Protein AF-A0A218Z9M3-F1 (afdb_monomer_lite)

Radius of gyration: 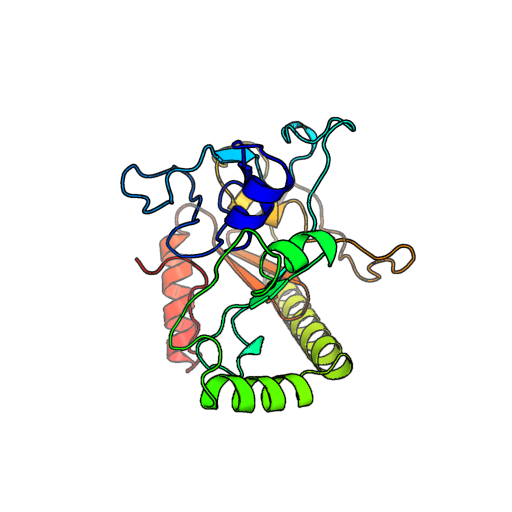21.23 Å; chains: 1; bounding box: 56×44×54 Å

pLDDT: mean 71.23, std 21.22, range [23.17, 97.31]

Organism: NCBI:txid2795749

InterPro domains:
  IPR015421 Pyridoxal phosphate-dependent transferase, major domain [G3DSA:3.40.640.10] (1-53)
  IPR015421 Pyridoxal phosphate-dependent transferase, major domain [G3DSA:3.40.640.10] (70-124)
  IPR015422 Pyridoxal phosphate-dependent transferase, small domain [G3DSA:3.90.1150.10] (125-155)
  IPR015422 Pyridoxal phosphate-dependent transferase, small domain [G3DSA:3.90.1150.10] (176-242)
  IPR015424 Pyridoxal phosphate-dependent transferase [SSF53383] (2-146)

Secondary structure (DSSP, 8-state):
-THHHHHHHH---EEEEETT-BSSTTSB--SSPPTT----S-EEEEE-TT-TTT-TT-STT-----EEEEEGGGGTTSS-EEEEE-HHHHGGG-TTT-S-----TTTT-HHHHHHHHHHHHHS-HHHHHHHHHHHHHHHHHHHHHHHHTT------TTSS-TT-THHHHHHS-------TT---TT---PPPTT---SEEEEEETTEEEEEE-STTHHHHHHHHHHHHHHTT-----SS---

Structure (mmCIF, N/CA/C/O backbone):
data_AF-A0A218Z9M3-F1
#
_entry.id   AF-A0A218Z9M3-F1
#
loop_
_atom_site.group_PDB
_atom_site.id
_atom_site.type_symbol
_atom_site.label_atom_id
_atom_site.label_alt_id
_atom_site.label_comp_id
_atom_site.label_asym_id
_atom_site.label_entity_id
_atom_site.label_seq_id
_atom_site.pdbx_PDB_ins_code
_atom_site.Cartn_x
_atom_site.Cartn_y
_atom_site.Cartn_z
_atom_site.occupancy
_atom_site.B_iso_or_equiv
_atom_site.auth_seq_id
_atom_site.auth_comp_id
_atom_site.auth_asym_id
_atom_site.auth_atom_id
_atom_site.pdbx_PDB_model_num
ATOM 1 N N . MET A 1 1 ? -5.782 3.341 8.736 1.00 82.62 1 MET A N 1
ATOM 2 C CA . MET A 1 1 ? -6.575 2.601 9.745 1.00 82.62 1 MET A CA 1
ATOM 3 C C . MET A 1 1 ? -5.791 1.522 10.485 1.00 82.62 1 MET A C 1
ATOM 5 O O . MET A 1 1 ? -5.970 1.440 11.687 1.00 82.62 1 MET A O 1
ATOM 9 N N . ALA A 1 2 ? -4.892 0.761 9.846 1.00 90.75 2 ALA A N 1
ATOM 10 C CA . ALA A 1 2 ? -4.105 -0.307 10.494 1.00 90.75 2 ALA A CA 1
ATOM 11 C C . ALA A 1 2 ? -3.259 0.118 11.727 1.00 90.75 2 ALA A C 1
ATOM 13 O O . ALA A 1 2 ? -3.008 -0.683 12.623 1.00 90.75 2 ALA A O 1
ATOM 14 N N . ILE A 1 3 ? -2.864 1.392 11.829 1.00 91.81 3 ILE A N 1
ATOM 15 C CA . ILE A 1 3 ? -2.091 1.906 12.976 1.00 91.81 3 ILE A CA 1
ATOM 16 C C . ILE A 1 3 ? -2.877 1.827 14.294 1.00 91.81 3 ILE A C 1
ATOM 18 O O . ILE A 1 3 ? -2.331 1.399 15.307 1.00 91.81 3 ILE A O 1
ATOM 22 N N . ALA A 1 4 ? -4.161 2.199 14.292 1.00 91.56 4 ALA A N 1
ATOM 23 C CA . ALA A 1 4 ? -4.976 2.244 15.507 1.00 91.56 4 ALA A CA 1
ATOM 24 C C . ALA A 1 4 ? -5.064 0.886 16.240 1.00 91.56 4 ALA A C 1
ATOM 26 O O . ALA A 1 4 ? -4.729 0.840 17.424 1.00 91.56 4 ALA A O 1
ATOM 27 N N . PRO A 1 5 ? -5.422 -0.236 15.581 1.00 92.38 5 PRO A N 1
ATOM 28 C CA . PRO A 1 5 ? -5.400 -1.536 16.236 1.00 92.38 5 PRO A CA 1
ATOM 29 C C . PRO A 1 5 ? -3.981 -1.997 16.582 1.00 92.38 5 PRO A C 1
ATOM 31 O O . PRO A 1 5 ? -3.806 -2.694 17.571 1.00 92.38 5 PRO A O 1
ATOM 34 N N . ALA A 1 6 ? -2.943 -1.611 15.835 1.00 91.94 6 ALA A N 1
ATOM 35 C CA . ALA A 1 6 ? -1.573 -1.960 16.216 1.00 91.94 6 ALA A CA 1
ATOM 36 C C . ALA A 1 6 ? -1.154 -1.302 17.547 1.00 91.94 6 ALA A C 1
ATOM 38 O O . ALA A 1 6 ? -0.601 -1.974 18.422 1.00 91.94 6 ALA A O 1
ATOM 39 N N . ILE A 1 7 ? -1.467 -0.015 17.726 1.00 92.12 7 ILE A N 1
ATOM 40 C CA . ILE A 1 7 ? -1.236 0.715 18.981 1.00 92.12 7 ILE A CA 1
ATOM 41 C C . ILE A 1 7 ? -2.073 0.109 20.105 1.00 92.12 7 ILE A C 1
ATOM 43 O O . ILE A 1 7 ? -1.541 -0.168 21.177 1.00 92.12 7 ILE A O 1
ATOM 47 N N . GLU A 1 8 ? -3.363 -0.132 19.868 1.00 92.69 8 GLU A N 1
ATOM 48 C CA . GLU A 1 8 ? -4.254 -0.657 20.904 1.00 92.69 8 GLU A CA 1
ATOM 49 C C . GLU A 1 8 ? -3.853 -2.069 21.347 1.00 92.69 8 GLU A C 1
ATOM 51 O O . GLU A 1 8 ? -3.832 -2.352 22.541 1.00 92.69 8 GLU A O 1
ATOM 56 N N . PHE A 1 9 ? -3.454 -2.931 20.411 1.00 93.00 9 PHE A N 1
ATOM 57 C CA . PHE A 1 9 ? -3.040 -4.301 20.707 1.00 93.00 9 PHE A CA 1
ATOM 58 C C . PHE A 1 9 ? -1.697 -4.367 21.444 1.00 93.00 9 PHE A C 1
ATOM 60 O O . PHE A 1 9 ? -1.531 -5.150 22.374 1.00 93.00 9 PHE A O 1
ATOM 67 N N . THR A 1 10 ? -0.717 -3.556 21.034 1.00 91.50 10 THR A N 1
ATOM 68 C CA . THR A 1 10 ? 0.643 -3.604 21.609 1.00 91.50 10 THR A CA 1
ATOM 69 C C . THR A 1 10 ? 0.836 -2.686 22.802 1.00 91.50 10 THR A C 1
ATOM 71 O O . THR A 1 10 ? 1.812 -2.845 23.536 1.00 91.50 10 THR A O 1
ATOM 74 N N . LYS A 1 11 ? -0.037 -1.686 22.956 1.00 91.62 11 LYS A N 1
ATOM 75 C CA . LYS A 1 11 ? 0.116 -0.551 23.875 1.00 91.62 11 LYS A CA 1
ATOM 76 C C . LYS A 1 11 ? 1.399 0.263 23.641 1.00 91.62 11 LYS A C 1
ATOM 78 O O . LYS A 1 11 ? 1.831 1.011 24.517 1.00 91.62 11 LYS A O 1
ATOM 83 N N . ARG A 1 12 ? 2.008 0.155 22.453 1.00 90.50 12 ARG A N 1
ATOM 84 C CA . ARG A 1 12 ? 3.213 0.899 22.046 1.00 90.50 12 ARG A CA 1
ATOM 85 C C . ARG A 1 12 ? 2.834 2.108 21.191 1.00 90.50 12 ARG A C 1
ATOM 87 O O . ARG A 1 12 ? 1.860 2.064 20.449 1.00 90.50 12 ARG A O 1
ATOM 94 N N . LYS A 1 13 ? 3.620 3.185 21.293 1.00 89.75 13 LYS A N 1
ATOM 95 C CA . LYS A 1 13 ? 3.380 4.454 20.575 1.00 89.75 13 LYS A CA 1
ATOM 96 C C . LYS A 1 13 ? 4.320 4.694 19.393 1.00 89.75 13 LYS A C 1
ATOM 98 O O . LYS A 1 13 ? 3.943 5.408 18.473 1.00 89.75 13 LYS A O 1
ATOM 103 N N . LYS A 1 14 ? 5.514 4.096 19.436 1.00 90.25 14 LYS A N 1
ATOM 104 C CA . LYS A 1 14 ? 6.532 4.207 18.388 1.00 90.25 14 LYS A CA 1
ATOM 105 C C . LYS A 1 14 ? 6.156 3.359 17.184 1.00 90.25 14 LYS A C 1
ATOM 107 O O . LYS A 1 14 ? 5.860 2.173 17.343 1.00 90.25 14 LYS A O 1
ATOM 112 N N . ILE A 1 15 ? 6.204 3.958 16.002 1.00 90.94 15 ILE A N 1
ATOM 113 C CA . ILE A 1 15 ? 5.868 3.316 14.733 1.00 90.94 15 ILE A CA 1
ATOM 114 C C . ILE A 1 15 ? 7.065 3.451 13.806 1.00 90.94 15 ILE A C 1
ATOM 116 O O . ILE A 1 15 ? 7.467 4.559 13.473 1.00 90.94 15 ILE A O 1
ATOM 120 N N . LEU A 1 16 ? 7.623 2.330 13.361 1.00 89.56 16 LEU A N 1
ATOM 121 C CA . LEU A 1 16 ? 8.613 2.370 12.294 1.00 89.56 16 LEU A CA 1
ATOM 122 C C . LEU A 1 16 ? 7.907 2.587 10.950 1.00 89.56 16 LEU A C 1
ATOM 124 O O . LEU A 1 16 ? 6.995 1.834 10.606 1.00 89.56 16 LEU A O 1
ATOM 128 N N . ALA A 1 17 ? 8.358 3.575 10.189 1.00 88.94 17 ALA A N 1
ATOM 129 C CA . ALA A 1 17 ? 8.021 3.764 8.786 1.00 88.94 17 ALA A CA 1
ATOM 130 C C . ALA A 1 17 ? 9.306 3.806 7.950 1.00 88.94 17 ALA A C 1
ATOM 132 O O . ALA A 1 17 ? 10.406 3.961 8.482 1.00 88.94 17 ALA A O 1
ATOM 133 N N . LEU A 1 18 ? 9.169 3.620 6.639 1.00 85.06 18 LEU A N 1
ATOM 134 C CA . LEU A 1 18 ? 10.308 3.642 5.729 1.00 85.06 18 LEU A CA 1
ATOM 135 C C . LEU A 1 18 ? 10.405 5.004 5.050 1.00 85.06 18 LEU A C 1
ATOM 137 O O . LEU A 1 18 ? 9.389 5.581 4.658 1.00 85.06 18 LEU A O 1
ATOM 141 N N . GLU A 1 19 ? 11.628 5.505 4.918 1.00 79.62 19 GLU A N 1
ATOM 142 C CA . GLU A 1 19 ? 11.926 6.718 4.160 1.00 79.62 19 GLU A CA 1
ATOM 143 C C . GLU A 1 19 ? 11.356 6.602 2.741 1.00 79.62 19 GLU A C 1
ATOM 145 O O . GLU A 1 19 ? 11.508 5.575 2.078 1.00 79.62 19 GLU A O 1
ATOM 150 N N . ASN A 1 20 ? 10.686 7.660 2.283 1.00 77.94 20 ASN A N 1
ATOM 151 C CA . ASN A 1 20 ? 9.965 7.750 1.008 1.00 77.94 20 ASN A CA 1
ATOM 152 C C . ASN A 1 20 ? 8.790 6.771 0.855 1.00 77.94 20 ASN A C 1
ATOM 154 O O . ASN A 1 20 ? 8.215 6.635 -0.225 1.00 77.94 20 ASN A O 1
ATOM 158 N N . GLY A 1 21 ? 8.378 6.129 1.951 1.00 80.50 21 GLY A N 1
ATOM 159 C CA . GLY A 1 21 ? 7.164 5.331 2.008 1.00 80.50 21 GLY A CA 1
ATOM 160 C C . GLY A 1 21 ? 5.909 6.189 1.841 1.00 80.50 21 GLY A C 1
ATOM 161 O O . GLY A 1 21 ? 5.766 7.247 2.458 1.00 80.50 21 GLY A O 1
ATOM 162 N N . TYR A 1 22 ? 4.965 5.703 1.034 1.00 84.38 22 TYR A N 1
ATOM 163 C CA . TYR A 1 22 ? 3.657 6.326 0.836 1.00 84.38 22 TYR A CA 1
ATOM 164 C C . TYR A 1 22 ? 2.535 5.373 1.256 1.00 84.38 22 TYR A C 1
ATOM 166 O O . TYR A 1 22 ? 2.310 4.333 0.633 1.00 84.38 22 TYR A O 1
ATOM 174 N N . HIS A 1 23 ? 1.788 5.755 2.290 1.00 88.25 23 HIS A N 1
ATOM 175 C CA . HIS A 1 23 ? 0.678 4.979 2.853 1.00 88.25 23 HIS A CA 1
ATOM 176 C C . HIS A 1 23 ? -0.660 5.741 2.814 1.00 88.25 23 HIS A C 1
ATOM 178 O O . HIS A 1 23 ? -1.633 5.331 3.450 1.00 88.25 23 HIS A O 1
ATOM 184 N N . GLY A 1 24 ? -0.717 6.835 2.047 1.00 85.56 24 GLY A N 1
ATOM 185 C CA . GLY A 1 24 ? -1.872 7.722 1.900 1.00 85.56 24 GLY A CA 1
ATOM 186 C C . GLY A 1 24 ? -1.521 9.177 2.217 1.00 85.56 24 GLY A C 1
ATOM 187 O O . GLY A 1 24 ? -0.437 9.468 2.710 1.00 85.56 24 GLY A O 1
ATOM 188 N N . GLY A 1 25 ? -2.450 10.100 1.953 1.00 85.19 25 GLY A N 1
ATOM 189 C CA . GLY A 1 25 ? -2.200 11.544 2.091 1.00 85.19 25 GLY A CA 1
ATOM 190 C C . GLY A 1 25 ? -1.828 12.020 3.503 1.00 85.19 25 GLY A C 1
ATOM 191 O O . GLY A 1 25 ? -1.185 13.049 3.639 1.00 85.19 25 GLY A O 1
ATOM 192 N N . LEU A 1 26 ? -2.187 11.269 4.549 1.00 89.50 26 LEU A N 1
ATOM 193 C CA . LEU A 1 26 ? -1.836 11.592 5.942 1.00 89.50 26 LEU A CA 1
ATOM 194 C C . LEU A 1 26 ? -0.718 10.703 6.516 1.00 89.50 26 LEU A C 1
ATOM 196 O O . LEU A 1 26 ? -0.517 10.678 7.731 1.00 89.50 26 LEU A O 1
ATOM 200 N N . LEU A 1 27 ? -0.079 9.891 5.671 1.00 89.94 27 LEU A N 1
ATOM 201 C CA . LEU A 1 27 ? 0.990 8.953 6.026 1.00 89.94 27 LEU A CA 1
ATOM 202 C C . LEU A 1 27 ? 1.968 8.838 4.845 1.00 89.94 27 LEU A C 1
ATOM 204 O O . LEU A 1 27 ? 2.094 7.783 4.219 1.00 89.94 27 LEU A O 1
ATOM 208 N N . SER A 1 28 ? 2.609 9.949 4.506 1.00 85.94 28 SER A N 1
ATOM 209 C CA . SER A 1 28 ? 3.601 10.069 3.440 1.00 85.94 28 SER A CA 1
ATOM 210 C C . SER A 1 28 ? 4.929 10.514 4.039 1.00 85.94 28 SER A C 1
ATOM 212 O O . SER A 1 28 ? 4.963 11.459 4.822 1.00 85.94 28 SER A O 1
ATOM 214 N N . PHE A 1 29 ? 6.035 9.863 3.695 1.00 84.00 29 PHE A N 1
ATOM 215 C CA . PHE A 1 29 ? 7.340 10.137 4.305 1.00 84.00 29 PHE A CA 1
ATOM 216 C C . PHE A 1 29 ? 8.382 10.576 3.265 1.00 84.00 29 PHE A C 1
ATOM 218 O O . PHE A 1 29 ? 9.418 9.922 3.162 1.00 84.00 29 PHE A O 1
ATOM 225 N N . PRO A 1 30 ? 8.127 11.632 2.462 1.00 76.62 30 PRO A N 1
ATOM 226 C CA . PRO A 1 30 ? 9.083 12.093 1.459 1.00 76.62 30 PRO A CA 1
ATOM 227 C C . PRO A 1 30 ? 10.365 12.600 2.126 1.00 76.62 30 PRO A C 1
ATOM 229 O O . PRO A 1 30 ? 10.320 13.139 3.233 1.00 76.62 30 PRO A O 1
ATOM 232 N N . MET A 1 31 ? 11.494 12.442 1.440 1.00 66.00 31 MET A N 1
ATOM 233 C CA . MET A 1 31 ? 12.771 13.019 1.846 1.00 66.00 31 MET A CA 1
ATOM 234 C C . MET A 1 31 ? 13.213 14.112 0.858 1.00 66.00 31 MET A C 1
ATOM 236 O O . MET A 1 31 ? 13.234 13.849 -0.346 1.00 66.00 31 MET A O 1
ATOM 240 N N . PRO A 1 32 ? 13.591 15.313 1.347 1.00 63.84 32 PRO A N 1
ATOM 241 C CA . PRO A 1 32 ? 13.558 15.733 2.753 1.00 63.84 32 PRO A CA 1
ATOM 242 C C . PRO A 1 32 ? 12.119 15.894 3.282 1.00 63.84 32 PRO A C 1
ATOM 244 O O . PRO A 1 32 ? 11.204 16.224 2.530 1.00 63.84 32 PRO A O 1
ATOM 247 N N . LEU A 1 33 ? 11.923 15.663 4.585 1.00 65.31 33 LEU A N 1
ATOM 248 C CA . LEU A 1 33 ? 10.636 15.913 5.237 1.00 65.31 33 LEU A CA 1
ATOM 249 C C . LEU A 1 33 ? 10.349 17.419 5.247 1.00 65.31 33 LEU A C 1
ATOM 251 O O . LEU A 1 33 ? 11.089 18.192 5.854 1.00 65.31 33 LEU A O 1
ATOM 255 N N . ASP A 1 34 ? 9.259 17.821 4.602 1.00 69.56 34 ASP A N 1
ATOM 256 C CA . ASP A 1 34 ? 8.777 19.201 4.605 1.00 69.56 34 ASP A CA 1
ATOM 257 C C . ASP A 1 34 ? 7.913 19.471 5.860 1.00 69.56 34 ASP A C 1
ATOM 259 O O . ASP A 1 34 ? 7.054 18.644 6.192 1.00 69.56 34 ASP A O 1
ATOM 263 N N . PRO A 1 35 ? 8.086 20.612 6.562 1.00 64.94 35 PRO A N 1
ATOM 264 C CA . PRO A 1 35 ? 7.210 21.040 7.660 1.00 64.94 35 PRO A CA 1
ATOM 265 C C . PRO A 1 35 ? 5.710 21.093 7.319 1.00 64.94 35 PRO A C 1
ATOM 267 O O . PRO A 1 35 ? 4.877 21.050 8.221 1.00 64.94 35 PRO A O 1
ATOM 270 N N . THR A 1 36 ? 5.358 21.198 6.038 1.00 67.19 36 THR A N 1
ATOM 271 C CA . THR A 1 36 ? 3.977 21.210 5.528 1.00 67.19 36 THR A CA 1
ATOM 272 C C . THR A 1 36 ? 3.374 19.816 5.346 1.00 67.19 36 THR A C 1
ATOM 274 O O . THR A 1 36 ? 2.214 19.693 4.949 1.00 67.19 36 THR A O 1
ATOM 277 N N . ASN A 1 37 ? 4.119 18.751 5.655 1.00 73.50 37 ASN A N 1
ATOM 278 C CA . ASN A 1 37 ? 3.619 17.390 5.545 1.00 73.50 37 ASN A CA 1
ATOM 279 C C . ASN A 1 37 ? 2.402 17.164 6.460 1.00 73.50 37 ASN A C 1
ATOM 281 O O . ASN A 1 37 ? 2.458 17.344 7.676 1.00 73.50 37 ASN A O 1
ATOM 285 N N . THR A 1 38 ? 1.300 16.705 5.871 1.00 85.69 38 THR A N 1
ATOM 286 C CA . THR A 1 38 ? 0.011 16.477 6.539 1.00 85.69 38 THR A CA 1
ATOM 287 C C . THR A 1 38 ? -0.045 15.167 7.326 1.00 85.69 38 THR A C 1
AT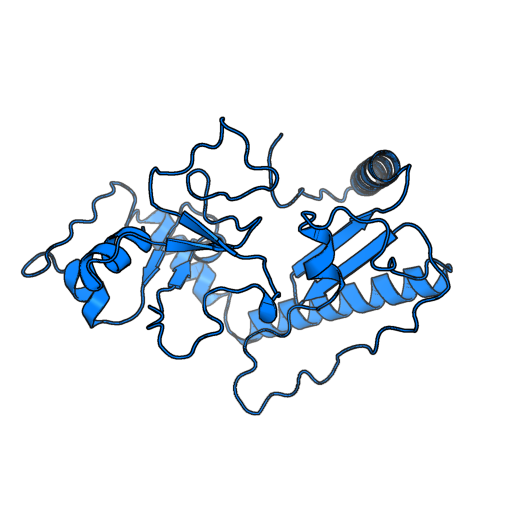OM 289 O O . THR A 1 38 ? -1.119 14.590 7.511 1.00 85.69 38 THR A O 1
ATOM 292 N N . ASN A 1 39 ? 1.103 14.664 7.780 1.00 89.62 39 ASN A N 1
ATOM 293 C CA . ASN A 1 39 ? 1.167 13.416 8.521 1.00 89.62 39 ASN A CA 1
ATOM 294 C C . ASN A 1 39 ? 0.423 13.507 9.852 1.00 89.62 39 ASN A C 1
ATOM 296 O O . ASN A 1 39 ? 0.503 14.500 10.575 1.00 89.62 39 ASN A O 1
ATOM 300 N N . LEU A 1 40 ? -0.271 12.424 10.208 1.00 90.44 40 LEU A N 1
ATOM 301 C CA . LEU A 1 40 ? -0.863 12.306 11.538 1.00 90.44 40 LEU A CA 1
ATOM 302 C C . LEU A 1 40 ? 0.233 12.374 12.619 1.00 90.44 40 LEU A C 1
ATOM 304 O O . LEU A 1 40 ? 1.311 11.811 12.421 1.00 90.44 40 LEU A O 1
ATOM 308 N N . PRO A 1 41 ? -0.031 12.993 13.783 1.00 90.50 41 PRO A N 1
ATOM 309 C CA . PRO A 1 41 ? 0.974 13.231 14.821 1.00 90.50 41 PRO A CA 1
ATOM 310 C C . PRO A 1 41 ? 1.259 11.970 15.664 1.00 90.50 41 PRO A C 1
ATOM 312 O O . PRO A 1 41 ? 1.007 11.934 16.869 1.00 90.50 41 PRO A O 1
ATOM 315 N N . HIS A 1 42 ? 1.759 10.906 15.032 1.00 91.94 42 HIS A N 1
ATOM 316 C CA . HIS A 1 42 ? 2.285 9.720 15.713 1.00 91.94 42 HIS A CA 1
ATOM 317 C C . HIS A 1 42 ? 3.814 9.793 15.860 1.00 91.94 42 HIS A C 1
ATOM 319 O O . HIS A 1 42 ? 4.487 10.516 15.130 1.00 91.94 42 HIS A O 1
ATOM 325 N N . ASP A 1 43 ? 4.364 9.022 16.802 1.00 91.06 43 ASP A N 1
ATOM 326 C CA . ASP A 1 43 ? 5.810 8.924 17.042 1.00 91.06 43 ASP A CA 1
ATOM 327 C C . ASP A 1 43 ? 6.450 7.995 15.996 1.00 91.06 43 ASP A C 1
ATOM 329 O O . ASP A 1 43 ? 6.608 6.788 16.215 1.00 91.06 43 ASP A O 1
ATOM 333 N N . PHE A 1 44 ? 6.715 8.549 14.811 1.00 89.81 44 PHE A N 1
ATOM 334 C CA . PHE A 1 44 ? 7.337 7.825 13.708 1.00 89.81 44 PHE A CA 1
ATOM 335 C C . PHE A 1 44 ? 8.858 7.788 13.844 1.00 89.81 44 PHE A C 1
ATOM 337 O O . PHE A 1 44 ? 9.518 8.815 13.984 1.00 89.81 44 PHE A O 1
ATOM 344 N N . ILE A 1 45 ? 9.418 6.591 13.710 1.00 88.31 45 ILE A N 1
ATOM 345 C CA . ILE A 1 45 ? 10.843 6.370 13.483 1.00 88.31 45 ILE A CA 1
ATOM 346 C C . ILE A 1 45 ? 10.991 6.046 12.004 1.00 88.31 45 ILE A C 1
ATOM 348 O O . ILE A 1 45 ? 10.350 5.114 11.522 1.00 88.31 45 ILE A O 1
ATOM 352 N N . LEU A 1 46 ? 11.815 6.805 11.288 1.00 84.69 46 LEU A N 1
ATOM 353 C CA . LEU A 1 46 ? 12.109 6.515 9.891 1.00 84.69 46 LEU A CA 1
ATOM 354 C C . LEU A 1 46 ? 13.345 5.636 9.789 1.00 84.69 46 LEU A C 1
ATOM 356 O O . LEU A 1 46 ? 14.357 5.892 10.440 1.00 84.69 46 LEU A O 1
ATOM 360 N N . ALA A 1 47 ? 13.232 4.587 8.984 1.00 83.12 47 ALA A N 1
ATOM 361 C CA . ALA A 1 47 ? 14.350 3.755 8.592 1.00 83.12 47 ALA A CA 1
ATOM 362 C C . ALA A 1 47 ? 14.507 3.772 7.071 1.00 83.12 47 ALA A C 1
ATOM 364 O O . ALA A 1 47 ? 13.512 3.823 6.340 1.00 83.12 47 ALA A O 1
ATOM 365 N N . PRO A 1 48 ? 15.739 3.677 6.572 1.00 76.94 48 PRO A N 1
ATOM 366 C CA . PRO A 1 48 ? 15.958 3.580 5.147 1.00 76.94 48 PRO A CA 1
ATOM 367 C C . PRO A 1 48 ? 15.364 2.289 4.566 1.00 76.94 48 PRO A C 1
ATOM 369 O O . PRO A 1 48 ? 15.493 1.203 5.137 1.00 76.94 48 PRO A O 1
ATOM 372 N N . TYR A 1 49 ? 14.756 2.395 3.385 1.00 70.31 49 TYR A N 1
ATOM 373 C CA . TYR A 1 49 ? 14.286 1.239 2.617 1.00 70.31 49 TYR A CA 1
ATOM 374 C C . TYR A 1 49 ? 15.469 0.347 2.176 1.00 70.31 49 TYR A C 1
ATOM 376 O O . TYR A 1 49 ? 16.543 0.864 1.880 1.00 70.31 49 TYR A O 1
ATOM 384 N N . ASN A 1 50 ? 15.305 -0.981 2.122 1.00 69.38 50 ASN A N 1
ATOM 385 C CA . ASN A 1 50 ? 16.322 -1.943 1.640 1.00 69.38 50 ASN A CA 1
ATOM 386 C C . ASN A 1 50 ? 17.726 -1.878 2.291 1.00 69.38 50 ASN A C 1
ATOM 388 O O . ASN A 1 50 ? 18.702 -2.354 1.712 1.00 69.38 50 ASN A O 1
ATOM 392 N N . ASP A 1 51 ? 17.849 -1.337 3.502 1.00 71.31 51 ASP A N 1
ATOM 393 C CA . ASP A 1 51 ? 19.130 -1.184 4.200 1.00 71.31 51 ASP A CA 1
ATOM 394 C C . ASP A 1 51 ? 19.072 -1.858 5.566 1.00 71.31 51 ASP A C 1
ATOM 396 O O . ASP A 1 51 ? 18.597 -1.299 6.552 1.00 71.31 51 ASP A O 1
ATOM 400 N N . VAL A 1 52 ? 19.505 -3.118 5.581 1.00 73.12 52 VAL A N 1
ATOM 401 C CA . VAL A 1 52 ? 19.427 -3.991 6.757 1.00 73.12 52 VAL A CA 1
ATOM 402 C C . VAL A 1 52 ? 20.339 -3.494 7.877 1.00 73.12 52 VAL A C 1
ATOM 404 O O . VAL A 1 52 ? 19.954 -3.557 9.041 1.00 73.12 52 VAL A O 1
ATOM 407 N N . GLU A 1 53 ? 21.516 -2.966 7.538 1.00 73.12 53 GLU A N 1
ATOM 408 C CA . GLU A 1 53 ? 22.511 -2.513 8.516 1.00 73.12 53 GLU A CA 1
ATOM 409 C C . GLU A 1 53 ? 22.032 -1.284 9.289 1.00 73.12 53 GLU A C 1
ATOM 411 O O . GLU A 1 53 ? 22.239 -1.185 10.499 1.00 73.12 53 GLU A O 1
ATOM 416 N N . ARG A 1 54 ? 21.349 -0.356 8.607 1.00 70.06 54 ARG A N 1
ATOM 417 C CA . ARG A 1 54 ? 20.797 0.854 9.231 1.00 70.06 54 ARG A CA 1
ATOM 418 C C . ARG A 1 54 ? 19.384 0.675 9.771 1.00 70.06 54 ARG A C 1
ATOM 420 O O . ARG A 1 54 ? 18.856 1.595 10.394 1.00 70.06 54 ARG A O 1
ATOM 427 N N . ASN A 1 55 ? 18.755 -0.479 9.555 1.00 71.31 55 ASN A N 1
ATOM 428 C CA . ASN A 1 55 ? 17.422 -0.730 10.078 1.00 71.31 55 ASN A CA 1
ATOM 429 C C . ASN A 1 55 ? 17.491 -1.019 11.592 1.00 71.31 55 ASN A C 1
ATOM 431 O O . ASN A 1 55 ? 18.128 -1.996 12.004 1.00 71.31 55 ASN A O 1
ATOM 435 N N . PRO A 1 56 ? 16.805 -0.231 12.443 1.00 67.00 56 PRO A N 1
ATOM 436 C CA . PRO A 1 56 ? 16.785 -0.449 13.889 1.00 67.00 56 PRO A CA 1
ATOM 437 C C . PRO A 1 56 ? 16.139 -1.786 14.302 1.00 67.00 56 PRO A C 1
ATOM 439 O O . PRO A 1 56 ? 16.333 -2.220 15.436 1.00 67.00 56 PRO A O 1
ATOM 442 N N . LEU A 1 57 ? 15.411 -2.460 13.399 1.00 65.44 57 LEU A N 1
ATOM 443 C CA . LEU A 1 57 ? 14.831 -3.795 13.604 1.00 65.44 57 LEU A CA 1
ATOM 444 C C . LEU A 1 57 ? 15.769 -4.956 13.240 1.00 65.44 57 LEU A C 1
ATOM 446 O O . LEU A 1 57 ? 15.343 -6.105 13.289 1.00 65.44 57 LEU A O 1
ATOM 450 N N . SER A 1 58 ? 17.038 -4.707 12.906 1.00 59.84 58 SER A N 1
ATOM 451 C CA . SER A 1 58 ? 18.036 -5.772 12.683 1.00 59.84 58 SER A CA 1
ATOM 452 C C . SER A 1 58 ? 18.330 -6.619 13.935 1.00 59.84 58 SER A C 1
ATOM 454 O O . SER A 1 58 ? 19.040 -7.622 13.858 1.00 59.84 58 SER A O 1
ATOM 456 N N . ARG A 1 59 ? 17.769 -6.246 15.095 1.00 56.94 59 ARG A N 1
ATOM 457 C CA . ARG A 1 59 ? 17.863 -7.002 16.347 1.00 56.94 59 ARG A CA 1
ATOM 458 C C . ARG A 1 59 ? 16.653 -7.940 16.531 1.00 56.94 59 ARG A C 1
ATOM 460 O O . ARG A 1 59 ? 15.515 -7.498 16.355 1.00 56.94 59 ARG A O 1
ATOM 467 N N . PRO A 1 60 ? 16.873 -9.209 16.929 1.00 55.66 60 PRO A N 1
ATOM 468 C CA . PRO A 1 60 ? 15.860 -10.275 16.925 1.00 55.66 60 PRO A CA 1
ATOM 469 C C . PRO A 1 60 ? 14.748 -10.151 17.987 1.00 55.66 60 PRO A C 1
ATOM 471 O O . PRO A 1 60 ? 13.859 -10.993 18.048 1.00 55.66 60 PRO A O 1
ATOM 474 N N . ASP A 1 61 ? 14.770 -9.122 18.831 1.00 59.53 61 ASP A N 1
ATOM 475 C CA . ASP A 1 61 ? 13.877 -8.922 19.980 1.00 59.53 61 ASP A CA 1
ATOM 476 C C . ASP A 1 61 ? 12.604 -8.103 19.672 1.00 59.53 61 ASP A C 1
ATOM 478 O O . ASP A 1 61 ? 11.813 -7.786 20.567 1.00 59.53 61 ASP A O 1
ATOM 482 N N . HIS A 1 62 ? 12.356 -7.783 18.399 1.00 67.38 62 HIS A N 1
ATOM 483 C CA . HIS A 1 62 ? 11.211 -6.974 17.983 1.00 67.38 62 HIS A CA 1
ATOM 484 C C . HIS A 1 62 ? 10.055 -7.828 17.445 1.00 67.38 62 HIS A C 1
ATOM 486 O O . HIS A 1 62 ? 10.131 -8.423 16.374 1.00 67.38 62 HIS A O 1
ATOM 492 N N . ASN A 1 63 ? 8.921 -7.818 18.152 1.00 65.62 63 ASN A N 1
ATOM 493 C CA . ASN A 1 63 ? 7.678 -8.410 17.653 1.00 65.62 63 ASN A CA 1
ATOM 494 C C . ASN A 1 63 ? 7.067 -7.540 16.545 1.00 65.62 63 ASN A C 1
ATOM 496 O O . ASN A 1 63 ? 6.643 -6.410 16.800 1.00 65.62 63 ASN A O 1
ATOM 500 N N . VAL A 1 64 ? 6.969 -8.090 15.334 1.00 69.44 64 VAL A N 1
ATOM 501 C CA . VAL A 1 64 ? 6.311 -7.455 14.185 1.00 69.44 64 VAL A CA 1
ATOM 502 C C . VAL A 1 64 ? 4.834 -7.846 14.151 1.00 69.44 64 VAL A C 1
ATOM 504 O O . VAL A 1 64 ? 4.479 -9.024 14.221 1.00 69.44 64 VAL A O 1
ATOM 507 N N . LEU A 1 65 ? 3.948 -6.856 14.024 1.00 74.50 65 LEU A N 1
ATOM 508 C CA . LEU A 1 65 ? 2.529 -7.103 13.780 1.00 74.50 65 LEU A CA 1
ATOM 509 C C . LEU A 1 65 ? 2.253 -7.183 12.282 1.00 74.50 65 LEU A C 1
ATOM 511 O O . LEU A 1 65 ? 2.338 -6.182 11.574 1.00 74.50 65 LEU A O 1
ATOM 515 N N . LEU A 1 66 ? 1.840 -8.362 11.815 1.00 75.94 66 LEU A N 1
ATOM 516 C CA . LEU A 1 66 ? 1.384 -8.530 10.442 1.00 75.94 66 LEU A CA 1
ATOM 517 C C . LEU A 1 66 ? -0.091 -8.124 10.312 1.00 75.94 66 LEU A C 1
ATOM 519 O O . LEU A 1 66 ? -1.001 -8.844 10.732 1.00 75.94 66 LEU A O 1
ATOM 523 N N . GLN A 1 67 ? -0.311 -6.967 9.697 1.00 80.31 67 GLN A N 1
ATOM 524 C CA . GLN A 1 67 ? -1.603 -6.514 9.189 1.00 80.31 67 GLN A CA 1
ATOM 525 C C . GLN A 1 67 ? -1.442 -6.136 7.717 1.00 80.31 67 GLN A C 1
ATOM 527 O O . GLN A 1 67 ? -0.389 -5.658 7.300 1.00 80.31 67 GLN A O 1
ATOM 532 N N . ARG A 1 68 ? -2.488 -6.341 6.921 1.00 87.75 68 ARG A N 1
ATOM 533 C CA . ARG A 1 68 ? -2.520 -6.008 5.496 1.00 87.75 68 ARG A CA 1
ATOM 534 C C . ARG A 1 68 ? -3.509 -4.877 5.271 1.00 87.75 68 ARG A C 1
ATOM 536 O O . ARG A 1 68 ? -4.588 -4.882 5.855 1.00 87.75 68 ARG A O 1
ATOM 543 N N . SER A 1 69 ? -3.137 -3.921 4.427 1.00 88.75 69 SER A N 1
ATOM 544 C CA . SER A 1 69 ? -4.031 -2.871 3.930 1.00 88.75 69 SER A CA 1
ATOM 545 C C . SER A 1 69 ? -4.150 -3.005 2.415 1.00 88.75 69 SER A C 1
ATOM 547 O O . SER A 1 69 ? -3.141 -3.174 1.735 1.00 88.75 69 SER A O 1
ATOM 549 N N . LEU A 1 70 ? -5.369 -2.940 1.892 1.00 88.56 70 LEU A N 1
ATOM 550 C CA . LEU A 1 70 ? -5.704 -3.117 0.481 1.00 88.56 70 LEU A CA 1
ATOM 551 C C . LEU A 1 70 ? -6.507 -1.912 -0.014 1.00 88.56 70 LEU A C 1
ATOM 553 O O . LEU A 1 70 ? -7.254 -1.290 0.739 1.00 88.56 70 LEU A O 1
ATOM 557 N N . SER A 1 71 ? -6.324 -1.556 -1.280 1.00 87.38 71 SER A N 1
ATOM 558 C CA . SER A 1 71 ? -7.029 -0.456 -1.948 1.00 87.38 71 SER A CA 1
ATOM 559 C C . SER A 1 71 ? -6.911 -0.627 -3.468 1.00 87.38 71 SER A C 1
ATOM 561 O O . SER A 1 71 ? -6.490 -1.686 -3.936 1.00 87.38 71 SER A O 1
ATOM 563 N N . LYS A 1 72 ? -7.197 0.433 -4.234 1.00 87.75 72 LYS A N 1
ATOM 564 C CA . LYS A 1 72 ? -7.032 0.484 -5.694 1.00 87.75 72 LYS A CA 1
ATOM 565 C C . LYS A 1 72 ? -7.964 -0.509 -6.397 1.00 87.75 72 LYS A C 1
ATOM 567 O O . LYS A 1 72 ? -9.172 -0.450 -6.199 1.00 87.75 72 LYS A O 1
ATOM 572 N N . TRP A 1 73 ? -7.407 -1.401 -7.211 1.00 86.19 73 TRP A N 1
ATOM 573 C CA . TRP A 1 73 ? -8.139 -2.311 -8.090 1.00 86.19 73 TRP A CA 1
ATOM 574 C C . TRP A 1 73 ? -9.097 -3.249 -7.340 1.00 86.19 73 TRP A C 1
ATOM 576 O O . TRP A 1 73 ? -10.111 -3.639 -7.903 1.00 86.19 73 TRP A O 1
ATOM 586 N N . VAL A 1 74 ? -8.850 -3.511 -6.050 1.00 87.06 74 VAL A N 1
ATOM 587 C CA . VAL A 1 74 ? -9.713 -4.335 -5.179 1.00 87.06 74 VAL A CA 1
ATOM 588 C C . VAL A 1 74 ? -11.165 -3.834 -5.132 1.00 87.06 74 VAL A C 1
ATOM 590 O O . VAL A 1 74 ? -12.079 -4.606 -4.873 1.00 87.06 74 VAL A O 1
ATOM 593 N N . GLY A 1 75 ? -11.399 -2.546 -5.390 1.00 88.06 75 GLY A N 1
ATOM 594 C CA . GLY A 1 75 ? -12.737 -1.953 -5.416 1.00 88.06 75 GLY A CA 1
ATOM 595 C C . GLY A 1 75 ? -13.404 -1.972 -6.788 1.00 88.06 75 GLY A C 1
ATOM 596 O O . GLY A 1 75 ? -14.411 -1.294 -6.954 1.00 88.06 75 GLY A O 1
ATOM 597 N N . GLY A 1 76 ? -12.824 -2.636 -7.794 1.00 86.00 76 GLY A N 1
ATOM 598 C CA . GLY A 1 76 ? -13.310 -2.558 -9.175 1.00 86.00 76 GLY A CA 1
ATOM 599 C C . GLY A 1 76 ? -13.296 -1.121 -9.707 1.00 86.00 76 GLY A C 1
ATOM 600 O O . GLY A 1 76 ? -14.271 -0.658 -10.291 1.00 86.00 76 GLY A O 1
ATOM 601 N N . SER A 1 77 ? -12.219 -0.383 -9.420 1.00 85.25 77 SER A N 1
ATOM 602 C CA . SER A 1 77 ? -12.060 1.055 -9.714 1.00 85.25 77 SER A CA 1
ATOM 603 C C . SER A 1 77 ? -12.983 2.004 -8.933 1.00 85.25 77 SER A C 1
ATOM 605 O O . SER A 1 77 ? -12.921 3.215 -9.143 1.00 85.25 77 SER A O 1
ATOM 607 N N . MET A 1 78 ? -13.789 1.495 -7.996 1.00 92.81 78 MET A N 1
ATOM 608 C CA . MET A 1 78 ? -14.577 2.311 -7.067 1.00 92.81 78 MET A CA 1
ATOM 609 C C . MET A 1 78 ? -13.781 2.675 -5.809 1.00 92.81 78 MET A C 1
ATOM 611 O O . MET A 1 78 ? -12.714 2.124 -5.523 1.00 92.81 78 MET A O 1
ATOM 615 N N . THR A 1 79 ? -14.313 3.615 -5.025 1.00 91.81 79 THR A N 1
ATOM 616 C CA . THR A 1 79 ? -13.698 4.046 -3.767 1.00 91.81 79 THR A CA 1
ATOM 617 C C . THR A 1 79 ? -13.651 2.884 -2.778 1.00 91.81 79 THR A C 1
ATOM 619 O O . THR A 1 79 ? -14.680 2.345 -2.371 1.00 91.81 79 THR A O 1
ATOM 622 N N . VAL A 1 80 ? -12.439 2.481 -2.388 1.00 93.12 80 VAL A N 1
ATOM 623 C CA . VAL A 1 80 ? -12.235 1.377 -1.449 1.00 93.12 80 VAL A CA 1
ATOM 624 C C . VAL A 1 80 ? -10.974 1.569 -0.613 1.00 93.12 80 VAL A C 1
ATOM 626 O O . VAL A 1 80 ? -9.939 2.053 -1.079 1.00 93.12 80 VAL A O 1
ATOM 629 N N . GLY A 1 81 ? -11.052 1.105 0.626 1.00 92.75 81 GLY A N 1
ATOM 630 C CA . GLY A 1 81 ? -9.910 0.820 1.475 1.00 92.75 81 GLY A CA 1
ATOM 631 C C . GLY A 1 81 ? -10.301 -0.294 2.433 1.00 92.75 81 GLY A C 1
ATOM 632 O O . GLY A 1 81 ? -11.354 -0.226 3.059 1.00 92.75 81 GLY A O 1
ATOM 633 N N . ALA A 1 82 ? -9.467 -1.319 2.541 1.00 92.62 82 ALA A N 1
ATOM 634 C CA . ALA A 1 82 ? -9.663 -2.422 3.468 1.00 92.62 82 ALA A CA 1
ATOM 635 C C . ALA A 1 82 ? -8.400 -2.618 4.302 1.00 92.62 82 ALA A C 1
ATOM 637 O O . ALA A 1 82 ? -7.286 -2.371 3.839 1.00 92.62 82 ALA A O 1
ATOM 638 N N . PHE A 1 83 ? -8.561 -3.075 5.536 1.00 94.81 83 PHE A N 1
ATOM 639 C CA . PHE A 1 83 ? -7.455 -3.556 6.350 1.00 94.81 83 PHE A CA 1
ATOM 640 C C . PHE A 1 83 ? -7.885 -4.825 7.079 1.00 94.81 83 PHE A C 1
ATOM 642 O O . PHE A 1 83 ? -9.053 -4.988 7.422 1.00 94.81 83 PHE A O 1
ATOM 649 N N . GLY A 1 84 ? -6.942 -5.736 7.277 1.00 93.25 84 GLY A N 1
ATOM 650 C CA . GLY A 1 84 ? -7.197 -7.051 7.849 1.00 93.25 84 GLY A CA 1
ATOM 651 C C . GLY A 1 84 ? -5.915 -7.701 8.347 1.00 93.25 84 GLY A C 1
ATOM 652 O O . GLY A 1 84 ? -4.823 -7.148 8.223 1.00 93.25 84 GLY A O 1
ATOM 653 N N . GLY A 1 85 ? -6.028 -8.890 8.923 1.00 92.12 85 GLY A N 1
ATOM 654 C CA . GLY A 1 85 ? -4.880 -9.624 9.441 1.00 92.12 85 GLY A CA 1
ATOM 655 C C . GLY A 1 85 ? -5.302 -10.622 10.503 1.00 92.12 85 GLY A C 1
ATOM 656 O O . GLY A 1 85 ? -6.362 -11.238 10.399 1.00 92.12 85 GLY A O 1
ATOM 657 N N . ARG A 1 86 ? -4.468 -10.775 11.534 1.00 92.94 86 ARG A N 1
ATOM 658 C CA . ARG A 1 86 ? -4.714 -11.733 12.616 1.00 92.94 86 ARG A CA 1
ATOM 659 C C . ARG A 1 86 ? -6.079 -11.514 13.283 1.00 92.94 86 ARG A C 1
ATOM 661 O O . ARG A 1 86 ? -6.474 -10.383 13.577 1.00 92.94 86 ARG A O 1
ATOM 668 N N . LYS A 1 87 ? -6.776 -12.622 13.552 1.00 94.00 87 LYS A N 1
ATOM 669 C CA . LYS A 1 87 ? -8.137 -12.637 14.109 1.00 94.00 87 LYS A CA 1
ATOM 670 C C . LYS A 1 87 ? -8.227 -11.984 15.488 1.00 94.00 87 LYS A C 1
ATOM 672 O O . LYS A 1 87 ? -9.192 -11.280 15.751 1.00 94.00 87 LYS A O 1
ATOM 677 N N . ASP A 1 88 ? -7.237 -12.196 16.349 1.00 93.44 88 ASP A N 1
ATOM 678 C CA . ASP A 1 88 ? -7.176 -11.596 17.686 1.00 93.44 88 ASP A CA 1
ATOM 679 C C . ASP A 1 88 ? -7.126 -10.063 17.624 1.00 93.44 88 ASP A C 1
ATOM 681 O O . ASP A 1 88 ? -7.863 -9.391 18.339 1.00 93.44 88 ASP A O 1
ATOM 685 N N . ILE A 1 89 ? -6.364 -9.502 16.688 1.00 93.50 89 ILE A N 1
ATOM 686 C CA . ILE A 1 89 ? -6.333 -8.057 16.451 1.00 93.50 89 ILE A CA 1
ATOM 687 C C . ILE A 1 89 ? -7.672 -7.570 15.880 1.00 93.50 89 ILE A C 1
ATOM 689 O O . ILE A 1 89 ? -8.222 -6.574 16.346 1.00 93.50 89 ILE A O 1
ATOM 693 N N . MET A 1 90 ? -8.216 -8.260 14.872 1.00 95.69 90 MET A N 1
ATOM 694 C CA . MET A 1 90 ? -9.483 -7.859 14.244 1.00 95.69 90 MET A CA 1
ATOM 695 C C . MET A 1 90 ? -10.677 -7.972 15.200 1.00 95.69 90 MET A C 1
ATOM 697 O O . MET A 1 90 ? -11.613 -7.183 15.094 1.00 95.69 90 MET A O 1
ATOM 701 N N . SER A 1 91 ? -10.619 -8.878 16.183 1.00 95.62 91 SER A N 1
ATOM 702 C CA . SER A 1 91 ? -11.658 -9.035 17.210 1.00 95.62 91 SER A CA 1
ATOM 703 C C . SER A 1 91 ? -11.852 -7.788 18.077 1.00 95.62 91 SER A C 1
ATOM 705 O O . SER A 1 91 ? -12.927 -7.591 18.638 1.00 95.62 91 SER A O 1
ATOM 707 N N . MET A 1 92 ? -10.869 -6.880 18.120 1.00 95.50 92 MET A N 1
ATOM 708 C CA . MET A 1 92 ? -11.022 -5.593 18.799 1.00 95.50 92 MET A CA 1
ATOM 709 C C . MET A 1 92 ? -12.075 -4.688 18.148 1.00 95.50 92 MET A C 1
ATOM 711 O O . MET A 1 92 ? -12.536 -3.765 18.808 1.00 95.50 92 MET A O 1
ATOM 715 N N . PHE A 1 93 ? -12.469 -4.939 16.895 1.00 95.75 93 PHE A N 1
ATOM 716 C CA . PHE A 1 93 ? -13.556 -4.225 16.214 1.00 95.75 93 PHE A CA 1
ATOM 717 C C . PHE A 1 93 ? -14.918 -4.926 16.331 1.00 95.75 93 PHE A C 1
ATOM 719 O O . PHE A 1 93 ? -15.893 -4.440 15.755 1.00 95.75 93 PHE A O 1
ATOM 726 N N . ASP A 1 94 ? -15.016 -6.054 17.049 1.00 95.25 94 ASP A N 1
ATOM 727 C CA . ASP A 1 94 ? -16.304 -6.702 17.306 1.00 95.25 94 ASP A CA 1
ATOM 728 C C . ASP A 1 94 ? -17.235 -5.719 18.029 1.00 95.25 94 ASP A C 1
ATOM 730 O O . ASP A 1 94 ? -16.896 -5.161 19.072 1.00 95.25 94 ASP A O 1
ATOM 734 N N . LEU A 1 95 ? -18.431 -5.491 17.486 1.00 93.75 95 LEU A N 1
ATOM 735 C CA . LEU A 1 95 ? -19.357 -4.514 18.050 1.00 93.75 95 LEU A CA 1
ATOM 736 C C . LEU A 1 95 ? -19.861 -4.893 19.448 1.00 93.75 95 LEU A C 1
ATOM 738 O O . LEU A 1 95 ? -20.235 -3.991 20.204 1.00 93.75 95 LEU A O 1
ATOM 742 N N . ARG A 1 96 ? -19.869 -6.191 19.775 1.00 95.25 96 ARG A N 1
ATOM 743 C CA . ARG A 1 96 ? -20.387 -6.756 21.026 1.00 95.25 96 ARG A CA 1
ATOM 744 C C . ARG A 1 96 ? -19.359 -6.706 22.150 1.00 95.25 96 ARG A C 1
ATOM 746 O O . ARG A 1 96 ? -19.733 -6.454 23.290 1.00 95.25 96 ARG A O 1
ATOM 753 N N . THR A 1 97 ? -18.091 -6.967 21.836 1.00 93.81 97 THR A N 1
ATOM 754 C CA . THR A 1 97 ? -17.041 -7.203 22.846 1.00 93.81 97 THR A CA 1
ATOM 755 C C . THR A 1 97 ? -15.760 -6.403 22.624 1.00 93.81 97 THR A C 1
ATOM 757 O O . THR A 1 97 ? -14.912 -6.357 23.510 1.00 93.81 97 THR A O 1
ATOM 760 N N . GLY A 1 98 ? -15.580 -5.816 21.442 1.00 92.38 98 GLY A N 1
ATOM 761 C CA . GLY A 1 98 ? -14.357 -5.139 21.033 1.00 92.38 98 GLY A CA 1
ATOM 762 C C . GLY A 1 98 ? -14.211 -3.732 21.615 1.00 92.38 98 GLY A C 1
ATOM 763 O O . GLY A 1 98 ? -15.190 -3.029 21.867 1.00 92.38 98 GLY A O 1
ATOM 764 N N . ALA A 1 99 ? -12.960 -3.311 21.807 1.00 91.62 99 ALA A N 1
ATOM 765 C CA . ALA A 1 99 ? -12.609 -1.998 22.351 1.00 91.62 99 ALA A CA 1
ATOM 766 C C . ALA A 1 99 ? -12.607 -0.870 21.300 1.00 91.62 99 ALA A C 1
ATOM 768 O O . ALA A 1 99 ? -12.646 0.307 21.654 1.00 91.62 99 ALA A O 1
ATOM 769 N N . LEU A 1 100 ? -12.548 -1.206 20.009 1.00 95.12 100 LEU A N 1
ATOM 770 C CA . LEU A 1 100 ? -12.410 -0.249 18.917 1.00 95.12 100 LEU A CA 1
ATOM 771 C C . LEU A 1 100 ? -13.718 -0.087 18.145 1.00 95.12 100 LEU A C 1
ATOM 773 O O . LEU A 1 100 ? -14.466 -1.033 17.905 1.00 95.12 100 LEU A O 1
ATOM 777 N N . ARG A 1 101 ? -13.970 1.143 17.693 1.00 93.12 101 ARG A N 1
ATOM 778 C CA . ARG A 1 101 ? -15.069 1.472 16.782 1.00 93.12 101 ARG A CA 1
ATOM 779 C C . ARG A 1 101 ? -14.505 1.851 15.419 1.00 93.12 101 ARG A C 1
ATOM 781 O O . ARG A 1 101 ? -13.523 2.582 15.331 1.00 93.12 101 ARG A O 1
ATOM 788 N N . HIS A 1 102 ? -15.158 1.379 14.362 1.00 94.75 102 HIS A N 1
ATOM 789 C CA . HIS A 1 102 ? -14.874 1.791 12.994 1.00 94.75 102 HIS A CA 1
ATOM 790 C C . HIS A 1 102 ? -16.177 2.173 12.302 1.00 94.75 102 HIS A C 1
ATOM 792 O O . HIS A 1 102 ? -16.953 1.323 11.876 1.00 94.75 102 HIS A O 1
ATOM 798 N N . SER A 1 103 ? -16.410 3.475 12.201 1.00 92.94 103 SER A N 1
ATOM 799 C CA . SER A 1 103 ? -17.508 4.037 11.423 1.00 92.94 103 SER A CA 1
ATOM 800 C C . SER A 1 103 ? -17.037 4.441 10.023 1.00 92.94 103 SER A C 1
ATOM 802 O O . SER A 1 103 ? -15.837 4.463 9.730 1.00 92.94 103 SER A O 1
ATOM 804 N N . GLY A 1 104 ? -18.001 4.740 9.157 1.00 94.75 104 GLY A N 1
ATOM 805 C CA . GLY A 1 104 ? -17.784 5.323 7.837 1.00 94.75 104 GLY A CA 1
ATOM 806 C C . GLY A 1 104 ? -18.994 5.079 6.943 1.00 94.75 104 GLY A C 1
ATOM 807 O O . GLY A 1 104 ? -19.348 3.934 6.675 1.00 94.75 104 GLY A O 1
ATOM 808 N N . THR A 1 105 ? -19.635 6.160 6.494 1.00 97.31 105 THR A N 1
ATOM 809 C CA . THR A 1 105 ? -20.904 6.124 5.744 1.00 97.31 105 THR A CA 1
ATOM 810 C C . THR A 1 105 ? -20.823 5.275 4.479 1.00 97.31 105 THR A C 1
ATOM 812 O O . THR A 1 105 ? -21.780 4.598 4.125 1.00 97.31 105 THR A O 1
ATOM 815 N N . PHE A 1 106 ? -19.669 5.291 3.809 1.00 96.00 106 PHE A N 1
ATOM 816 C CA . PHE A 1 106 ? -19.471 4.622 2.525 1.00 96.00 106 PHE A CA 1
ATOM 817 C C . PHE A 1 106 ? -18.702 3.300 2.626 1.00 96.00 106 PHE A C 1
ATOM 819 O O . PHE A 1 106 ? -18.395 2.713 1.589 1.00 96.00 106 PHE A O 1
ATOM 826 N N . ASN A 1 107 ? -18.403 2.808 3.837 1.00 95.31 107 ASN A N 1
ATOM 827 C CA . ASN A 1 107 ? -17.567 1.614 4.027 1.00 95.31 107 ASN A CA 1
ATOM 828 C C . ASN A 1 107 ? -18.149 0.369 3.337 1.00 95.31 107 ASN A C 1
ATOM 830 O O . ASN A 1 107 ? -17.399 -0.445 2.812 1.00 95.31 107 ASN A O 1
ATOM 834 N N . ASN A 1 108 ? -19.476 0.235 3.321 1.00 95.62 108 ASN A N 1
ATOM 835 C CA . ASN A 1 108 ? -20.201 -0.882 2.713 1.00 95.62 108 ASN A CA 1
ATOM 836 C C . ASN A 1 108 ? -21.128 -0.427 1.574 1.00 95.62 108 ASN A C 1
ATOM 838 O O . ASN A 1 108 ? -22.182 -1.026 1.360 1.00 95.62 108 ASN A O 1
ATOM 842 N N . ASN A 1 109 ? -20.778 0.653 0.866 1.00 96.62 109 ASN A N 1
ATOM 843 C CA . ASN A 1 109 ? -21.618 1.133 -0.226 1.00 96.62 109 ASN A CA 1
ATOM 844 C C . ASN A 1 109 ? -21.765 0.048 -1.316 1.00 96.62 109 ASN A C 1
ATOM 846 O O . ASN A 1 109 ? -20.788 -0.586 -1.718 1.00 96.62 109 ASN A O 1
ATOM 850 N N . VAL A 1 110 ? -22.997 -0.169 -1.784 1.00 96.81 110 VAL A N 1
ATOM 851 C CA . VAL A 1 110 ? -23.345 -1.312 -2.650 1.00 96.81 110 VAL A CA 1
ATOM 852 C C . VAL A 1 110 ? -22.615 -1.304 -3.992 1.00 96.81 110 VAL A C 1
ATOM 854 O O . VAL A 1 110 ? -22.338 -2.368 -4.536 1.00 96.81 110 VAL A O 1
ATOM 857 N N . VAL A 1 111 ? -22.256 -0.120 -4.498 1.00 96.12 111 VAL A N 1
ATOM 858 C CA . VAL A 1 111 ? -21.543 0.034 -5.770 1.00 96.12 111 VAL A CA 1
ATOM 859 C C . VAL A 1 111 ? -20.120 -0.507 -5.651 1.00 96.12 111 VAL A C 1
ATOM 861 O O . VAL A 1 111 ? -19.744 -1.368 -6.441 1.00 96.12 111 VAL A O 1
ATOM 864 N N . THR A 1 112 ? -19.352 -0.093 -4.635 1.00 96.06 112 THR A N 1
ATOM 865 C CA . THR A 1 112 ? -18.010 -0.647 -4.384 1.00 96.06 112 THR A CA 1
ATOM 866 C C . THR A 1 112 ? -18.071 -2.144 -4.096 1.00 96.06 112 THR A C 1
ATOM 868 O O . THR A 1 112 ? -17.214 -2.880 -4.575 1.00 96.06 112 THR A O 1
ATOM 871 N N . MET A 1 113 ? -19.066 -2.616 -3.334 1.00 95.62 113 MET A N 1
ATOM 872 C CA . MET A 1 113 ? -19.176 -4.046 -3.015 1.00 95.62 113 MET A CA 1
ATOM 873 C C . MET A 1 113 ? -19.421 -4.891 -4.274 1.00 95.62 113 MET A C 1
ATOM 875 O O . MET A 1 113 ? -18.744 -5.897 -4.469 1.00 95.62 113 MET A O 1
ATOM 879 N N . ALA A 1 114 ? -20.331 -4.463 -5.154 1.00 95.81 114 ALA A N 1
ATOM 880 C CA . ALA A 1 114 ? -20.616 -5.160 -6.406 1.00 95.81 114 ALA A CA 1
ATOM 881 C C . ALA A 1 114 ? -19.449 -5.071 -7.405 1.00 95.81 114 ALA A C 1
ATOM 883 O O . ALA A 1 114 ? -19.070 -6.082 -7.995 1.00 95.81 114 ALA A O 1
ATOM 884 N N . ALA A 1 115 ? -18.849 -3.886 -7.569 1.00 94.25 115 ALA A N 1
ATOM 885 C CA . ALA A 1 115 ? -17.722 -3.679 -8.479 1.00 94.25 115 ALA A CA 1
ATOM 886 C C . ALA A 1 115 ? -16.470 -4.440 -8.024 1.00 94.25 115 ALA A C 1
ATOM 888 O O . ALA A 1 115 ? -15.805 -5.070 -8.841 1.00 94.25 115 ALA A O 1
ATOM 889 N N . GLY A 1 116 ? -16.171 -4.427 -6.721 1.00 92.81 116 GLY A N 1
ATOM 890 C CA . GLY A 1 116 ? -15.069 -5.190 -6.140 1.00 92.81 116 GLY A CA 1
ATOM 891 C C . GLY A 1 116 ? -15.264 -6.695 -6.294 1.00 92.81 116 GLY A C 1
ATOM 892 O O . GLY A 1 116 ? -14.335 -7.377 -6.705 1.00 92.81 116 GLY A O 1
ATOM 893 N N . PHE A 1 117 ? -16.476 -7.206 -6.050 1.00 92.62 117 PHE A N 1
ATOM 894 C CA . PHE A 1 117 ? -16.790 -8.621 -6.266 1.00 92.62 117 PHE A CA 1
ATOM 895 C C . PHE A 1 117 ? -16.556 -9.044 -7.723 1.00 92.62 117 PHE A C 1
ATOM 897 O O . PHE A 1 117 ? -15.798 -9.977 -7.964 1.00 92.62 117 PHE A O 1
ATOM 904 N N . CYS A 1 118 ? -17.120 -8.311 -8.691 1.00 91.69 118 CYS A N 1
ATOM 905 C CA . CYS A 1 118 ? -16.899 -8.599 -10.113 1.00 91.69 118 CYS A CA 1
ATOM 906 C C . CYS A 1 118 ? -15.419 -8.451 -10.510 1.00 91.69 118 CYS A C 1
ATOM 908 O O . CYS A 1 118 ? -14.900 -9.246 -11.283 1.00 91.69 118 CYS A O 1
ATOM 910 N N . GLY A 1 119 ? -14.729 -7.433 -9.984 1.00 87.81 119 GLY A N 1
ATOM 911 C CA . GLY A 1 119 ? -13.318 -7.175 -10.272 1.00 87.81 119 GLY A CA 1
ATOM 912 C C . GLY A 1 119 ? -12.385 -8.270 -9.750 1.00 87.81 119 GLY A C 1
ATOM 913 O O . GLY A 1 119 ? -11.409 -8.607 -10.415 1.00 87.81 119 GLY A O 1
ATOM 914 N N . LEU A 1 120 ? -12.689 -8.834 -8.579 1.00 87.50 120 LEU A N 1
ATOM 915 C CA . LEU A 1 120 ? -11.951 -9.960 -8.008 1.00 87.50 120 LEU A CA 1
ATOM 916 C C . LEU A 1 120 ? -12.226 -11.268 -8.756 1.00 87.50 120 LEU A C 1
ATOM 918 O O . LEU A 1 120 ? -11.314 -12.075 -8.872 1.00 87.50 120 LEU A O 1
ATOM 922 N N . ASP A 1 121 ? -13.433 -11.450 -9.294 1.00 87.19 121 ASP A N 1
ATOM 923 C CA . ASP A 1 121 ? -13.795 -12.630 -10.095 1.00 87.19 121 ASP A CA 1
ATOM 924 C C . ASP A 1 121 ? -13.005 -12.702 -11.414 1.00 87.19 121 ASP A C 1
ATOM 926 O O . ASP A 1 121 ? -12.607 -13.774 -11.850 1.00 87.19 121 ASP A O 1
ATOM 930 N N . VAL A 1 122 ? -12.706 -11.548 -12.022 1.00 86.94 122 VAL A N 1
ATOM 931 C CA . VAL A 1 122 ? -11.884 -11.472 -13.247 1.00 86.94 122 VAL A CA 1
ATOM 932 C C . VAL A 1 122 ? -10.379 -11.370 -12.983 1.00 86.94 122 VAL A C 1
ATOM 934 O O . VAL A 1 122 ? -9.593 -11.463 -13.920 1.00 86.94 122 VAL A O 1
ATOM 937 N N . SER A 1 123 ? -9.967 -11.125 -11.736 1.00 81.81 123 SER A N 1
ATOM 938 C CA . SER A 1 123 ? -8.559 -10.949 -11.342 1.00 81.81 123 SER A CA 1
ATOM 939 C C . SER A 1 123 ? -8.093 -12.132 -10.498 1.00 81.81 123 SER A C 1
ATOM 941 O O . SER A 1 123 ? -7.694 -11.964 -9.342 1.00 81.81 123 SER A O 1
ATOM 943 N N . ASP A 1 124 ? -8.186 -13.330 -11.068 1.00 85.38 124 ASP A N 1
ATOM 944 C CA . ASP A 1 124 ? -7.705 -14.547 -10.426 1.00 85.38 124 ASP A CA 1
ATOM 945 C C . ASP A 1 124 ? -6.170 -14.670 -10.485 1.00 85.38 124 ASP A C 1
ATOM 947 O O . ASP A 1 124 ? -5.458 -13.826 -11.039 1.00 85.38 124 ASP A O 1
ATOM 951 N N . GLU A 1 125 ? -5.643 -15.725 -9.865 1.00 87.31 125 GLU A N 1
ATOM 952 C CA . GLU A 1 125 ? -4.205 -15.999 -9.830 1.00 87.31 125 GLU A CA 1
ATOM 953 C C . GLU A 1 125 ? -3.603 -16.120 -11.238 1.00 87.31 125 GLU A C 1
ATOM 955 O O . GLU A 1 125 ? -2.536 -15.562 -11.494 1.00 87.31 125 GLU A O 1
ATOM 960 N N . SER A 1 126 ? -4.320 -16.748 -12.173 1.00 89.44 126 SER A N 1
ATOM 961 C CA . SER A 1 126 ? -3.847 -16.950 -13.543 1.00 89.44 126 SER A CA 1
ATOM 962 C C . SER A 1 126 ? -3.746 -15.637 -14.322 1.00 89.44 126 SER A C 1
ATOM 964 O O . SER A 1 126 ? -2.764 -15.407 -15.033 1.00 89.44 126 SER A O 1
ATOM 966 N N . GLU A 1 127 ? -4.697 -14.720 -14.134 1.00 88.25 127 GLU A N 1
ATOM 967 C CA . GLU A 1 127 ? -4.649 -13.398 -14.756 1.00 88.25 127 GLU A CA 1
ATOM 968 C C . GLU A 1 127 ? -3.556 -12.519 -14.141 1.00 88.25 127 GLU A C 1
ATOM 970 O O . GLU A 1 127 ? -2.871 -11.789 -14.866 1.00 88.25 127 GLU A O 1
ATOM 975 N N . VAL A 1 128 ? -3.319 -12.621 -12.829 1.00 86.19 128 VAL A N 1
ATOM 976 C CA . VAL A 1 128 ? -2.189 -11.945 -12.170 1.00 86.19 128 VAL A CA 1
ATOM 977 C C . VAL A 1 128 ? -0.853 -12.464 -12.708 1.00 86.19 128 VAL A C 1
ATOM 979 O O . VAL A 1 128 ? 0.027 -11.664 -13.040 1.00 86.19 128 VAL A O 1
ATOM 982 N N . GLU A 1 129 ? -0.693 -13.779 -12.846 1.00 86.69 129 GLU A N 1
ATOM 983 C CA . GLU A 1 129 ? 0.499 -14.391 -13.441 1.00 86.69 129 GLU A CA 1
ATOM 984 C C . GLU A 1 129 ? 0.703 -13.943 -14.891 1.00 86.69 129 GLU A C 1
ATOM 986 O O . GLU A 1 129 ? 1.800 -13.513 -15.260 1.00 86.69 129 GLU A O 1
ATOM 991 N N . ARG A 1 130 ? -0.360 -13.960 -15.702 1.00 91.44 130 ARG A N 1
ATOM 992 C CA . ARG A 1 130 ? -0.325 -13.528 -17.104 1.00 91.44 130 ARG A CA 1
ATOM 993 C C . ARG A 1 130 ? 0.070 -12.057 -17.238 1.00 91.44 130 ARG A C 1
ATOM 995 O O . ARG A 1 130 ? 0.917 -11.724 -18.072 1.00 91.44 130 ARG A O 1
ATOM 1002 N N . LEU A 1 131 ? -0.510 -11.169 -16.425 1.00 85.06 131 LEU A N 1
ATOM 1003 C CA . LEU A 1 131 ? -0.168 -9.742 -16.407 1.00 85.06 131 LEU A CA 1
ATOM 1004 C C . LEU A 1 131 ? 1.281 -9.511 -15.973 1.00 85.06 131 LEU A C 1
ATOM 1006 O O . LEU A 1 131 ? 1.974 -8.686 -16.575 1.00 85.06 131 LEU A O 1
ATOM 1010 N N . ASN A 1 132 ? 1.757 -10.256 -14.975 1.00 82.31 132 ASN A N 1
ATOM 1011 C CA . ASN A 1 132 ? 3.146 -10.183 -14.539 1.00 82.31 132 ASN A CA 1
ATOM 1012 C C . ASN A 1 132 ? 4.109 -10.651 -15.632 1.00 82.31 132 ASN A C 1
ATOM 1014 O O . ASN A 1 132 ? 5.065 -9.940 -15.935 1.00 82.31 132 ASN A O 1
ATOM 1018 N N . ALA A 1 133 ? 3.833 -11.781 -16.283 1.00 78.88 133 ALA A N 1
ATOM 1019 C CA . ALA A 1 133 ? 4.649 -12.279 -17.387 1.00 78.88 133 ALA A CA 1
ATOM 1020 C C . ALA A 1 133 ? 4.699 -11.287 -18.561 1.00 78.88 133 ALA A C 1
ATOM 1022 O O . ALA A 1 133 ? 5.757 -11.061 -19.149 1.00 78.88 133 ALA A O 1
ATOM 1023 N N . MET A 1 134 ? 3.571 -10.648 -18.883 1.00 81.81 134 MET A N 1
ATOM 1024 C CA . MET A 1 134 ? 3.506 -9.639 -19.940 1.00 81.81 134 MET A CA 1
ATOM 1025 C C . MET A 1 134 ? 4.324 -8.386 -19.601 1.00 81.81 134 MET A C 1
ATOM 1027 O O . MET A 1 134 ? 5.021 -7.860 -20.470 1.00 81.81 134 MET A O 1
ATOM 1031 N N . GLY A 1 135 ? 4.260 -7.913 -18.354 1.00 76.38 135 GLY A N 1
ATOM 1032 C CA . GLY A 1 135 ? 5.055 -6.770 -17.9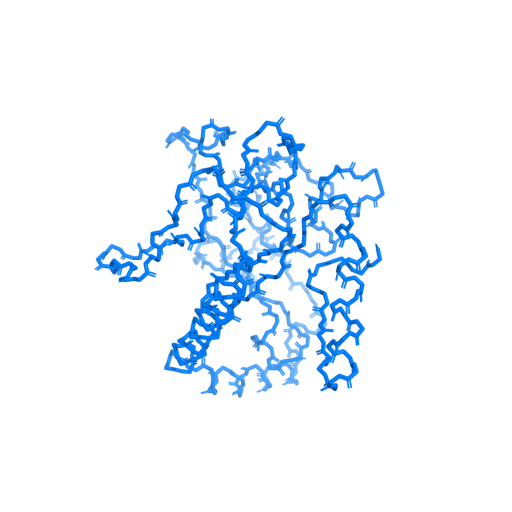04 1.00 76.38 135 GLY A CA 1
ATOM 1033 C C . GLY A 1 135 ? 6.554 -7.068 -17.849 1.00 76.38 135 GLY A C 1
ATOM 1034 O O . GLY A 1 135 ? 7.353 -6.249 -18.298 1.00 76.38 135 GLY A O 1
ATOM 1035 N N . GLU A 1 136 ? 6.929 -8.275 -17.425 1.00 75.25 136 GLU A N 1
ATOM 1036 C CA . GLU A 1 136 ? 8.313 -8.751 -17.449 1.00 75.25 136 GLU A CA 1
ATOM 1037 C C . GLU A 1 136 ? 8.851 -8.828 -18.887 1.00 75.25 136 GLU A C 1
ATOM 1039 O O . GLU A 1 136 ? 9.927 -8.320 -19.194 1.00 75.25 136 GLU A O 1
ATOM 1044 N N . HIS A 1 137 ? 8.065 -9.378 -19.815 1.00 73.81 137 HIS A N 1
ATOM 1045 C CA . HIS A 1 137 ? 8.435 -9.413 -21.228 1.00 73.81 137 HIS A CA 1
ATOM 1046 C C . HIS A 1 137 ? 8.592 -8.002 -21.823 1.00 73.81 137 HIS A C 1
ATOM 1048 O O . HIS A 1 137 ? 9.523 -7.746 -22.590 1.00 73.81 137 HIS A O 1
ATOM 1054 N N . LEU A 1 138 ? 7.711 -7.063 -21.458 1.00 76.81 138 LEU A N 1
ATOM 1055 C CA . LEU A 1 138 ? 7.831 -5.662 -21.865 1.00 76.81 138 LEU A CA 1
ATOM 1056 C C . LEU A 1 138 ? 9.122 -5.033 -21.325 1.00 76.81 138 LEU A C 1
ATOM 1058 O O . LEU A 1 138 ? 9.859 -4.418 -22.097 1.00 76.81 138 LEU A O 1
ATOM 1062 N N . LEU A 1 139 ? 9.421 -5.228 -20.037 1.00 69.25 139 LEU A N 1
ATOM 1063 C CA . LEU A 1 139 ? 10.650 -4.754 -19.399 1.00 69.25 139 LEU A CA 1
ATOM 1064 C C . LEU A 1 139 ? 11.887 -5.241 -20.156 1.00 69.25 139 LEU A C 1
ATOM 1066 O O . LEU A 1 139 ? 12.715 -4.431 -20.574 1.00 69.25 139 LEU A O 1
ATOM 1070 N N . GLN A 1 140 ? 11.974 -6.551 -20.385 1.00 68.94 140 GLN A N 1
ATOM 1071 C CA . GLN A 1 140 ? 13.104 -7.186 -21.063 1.00 68.94 140 GLN A CA 1
ATOM 1072 C C . GLN A 1 140 ? 13.286 -6.657 -22.485 1.00 68.94 140 GLN A C 1
ATOM 1074 O O . GLN A 1 140 ? 14.406 -6.357 -22.901 1.00 68.94 140 GLN A O 1
ATOM 1079 N N . ARG A 1 141 ? 12.190 -6.485 -23.235 1.00 75.62 141 ARG A N 1
ATOM 1080 C CA . ARG A 1 141 ? 12.252 -5.934 -24.593 1.00 75.62 141 ARG A CA 1
ATOM 1081 C C . ARG A 1 141 ? 12.727 -4.491 -24.616 1.00 75.62 141 ARG A C 1
ATOM 1083 O O . ARG A 1 141 ? 13.537 -4.149 -25.475 1.00 75.62 141 ARG A O 1
ATOM 1090 N N . ILE A 1 142 ? 12.247 -3.654 -23.698 1.00 71.12 142 ILE A N 1
ATOM 1091 C CA . ILE A 1 142 ? 12.706 -2.268 -23.643 1.00 71.12 142 ILE A CA 1
ATOM 1092 C C . ILE A 1 142 ? 14.187 -2.231 -23.254 1.00 71.12 142 ILE A C 1
ATOM 1094 O O . ILE A 1 142 ? 14.967 -1.550 -23.912 1.00 71.12 142 ILE A O 1
ATOM 1098 N N . GLN A 1 143 ? 14.606 -3.011 -22.256 1.00 65.81 143 GLN A N 1
ATOM 1099 C CA . GLN A 1 143 ? 16.015 -3.107 -21.869 1.00 65.81 143 GLN A CA 1
ATOM 1100 C C . GLN A 1 143 ? 16.905 -3.563 -23.034 1.00 65.81 143 GLN A C 1
ATOM 1102 O O . GLN A 1 143 ? 17.959 -2.972 -23.259 1.00 65.81 143 GLN A O 1
ATOM 1107 N N . ALA A 1 144 ? 16.476 -4.560 -23.811 1.00 66.25 144 ALA A N 1
ATOM 1108 C CA . ALA A 1 144 ? 17.216 -5.033 -24.978 1.00 66.25 144 ALA A CA 1
ATOM 1109 C C . ALA A 1 144 ? 17.385 -3.946 -26.053 1.00 66.25 144 ALA A C 1
ATOM 1111 O O . ALA A 1 144 ? 18.474 -3.813 -26.607 1.00 66.25 144 ALA A O 1
ATOM 1112 N N . LEU A 1 145 ? 16.343 -3.148 -26.317 1.00 70.00 145 LEU A N 1
ATOM 1113 C CA . LEU A 1 145 ? 16.413 -2.016 -27.249 1.00 70.00 145 LEU A CA 1
ATOM 1114 C C . LEU A 1 145 ? 17.378 -0.936 -26.750 1.00 70.00 145 LEU A C 1
ATOM 1116 O O . LEU A 1 145 ? 18.263 -0.522 -27.492 1.00 70.00 145 LEU A O 1
ATOM 1120 N N . LEU A 1 146 ? 17.269 -0.547 -25.474 1.00 66.31 146 LEU A N 1
ATOM 1121 C CA . LEU A 1 146 ? 18.178 0.431 -24.868 1.00 66.31 146 LEU A CA 1
ATOM 1122 C C . LEU A 1 146 ? 19.641 -0.028 -24.979 1.00 66.31 146 LEU A C 1
ATOM 1124 O O . LEU A 1 146 ? 20.510 0.744 -25.379 1.00 66.31 146 LEU A O 1
ATOM 1128 N N . VAL A 1 147 ? 19.916 -1.303 -24.687 1.00 63.22 147 VAL A N 1
ATOM 1129 C CA . VAL A 1 147 ? 21.263 -1.880 -24.812 1.00 63.22 147 VAL A CA 1
ATOM 1130 C C . VAL A 1 147 ? 21.730 -1.922 -26.271 1.00 63.22 147 VAL A C 1
ATOM 1132 O O . VAL A 1 147 ? 22.893 -1.603 -26.533 1.00 63.22 147 VAL A O 1
ATOM 1135 N N . GLY A 1 148 ? 20.849 -2.305 -27.201 1.00 60.97 148 GLY A N 1
ATOM 1136 C CA . GLY A 1 148 ? 21.125 -2.358 -28.640 1.00 60.97 148 GLY A CA 1
ATOM 1137 C C . GLY A 1 148 ? 21.517 -1.001 -29.224 1.00 60.97 148 GLY A C 1
ATOM 1138 O O . GLY A 1 148 ? 22.467 -0.925 -29.999 1.00 60.97 148 GLY A O 1
ATOM 1139 N N . ASP A 1 149 ? 20.878 0.070 -28.754 1.00 66.25 149 ASP A N 1
ATOM 1140 C CA . ASP A 1 149 ? 21.152 1.453 -29.165 1.00 66.25 149 ASP A CA 1
ATOM 1141 C C . ASP A 1 149 ? 22.335 2.091 -28.405 1.00 66.25 149 ASP A C 1
ATOM 1143 O O . ASP A 1 149 ? 22.599 3.289 -28.514 1.00 66.25 149 ASP A O 1
ATOM 1147 N N . GLY A 1 150 ? 23.074 1.308 -27.609 1.00 55.84 150 GLY A N 1
ATOM 1148 C CA . GLY A 1 150 ? 24.244 1.782 -26.863 1.00 55.84 150 GLY A CA 1
ATOM 1149 C C . GLY A 1 150 ? 23.916 2.581 -25.594 1.00 55.84 150 GLY A C 1
ATOM 1150 O O . GLY A 1 150 ? 24.820 3.124 -24.950 1.00 55.84 150 GLY A O 1
ATOM 1151 N N . MET A 1 151 ? 22.649 2.620 -25.173 1.00 55.53 151 MET A N 1
ATOM 1152 C CA . MET A 1 151 ? 22.224 3.179 -23.889 1.00 55.53 151 MET A CA 1
ATOM 1153 C C . MET A 1 151 ? 22.437 2.138 -22.771 1.00 55.53 151 MET A C 1
ATOM 1155 O O . MET A 1 151 ? 21.536 1.396 -22.391 1.00 55.53 151 MET A O 1
ATOM 1159 N N . ARG A 1 152 ? 23.677 2.046 -22.265 1.00 48.97 152 ARG A N 1
ATOM 1160 C CA . ARG A 1 152 ? 24.099 1.133 -21.177 1.00 48.97 152 ARG A CA 1
ATOM 1161 C C . ARG A 1 152 ? 24.009 1.802 -19.787 1.00 48.97 152 ARG A C 1
ATOM 1163 O O . ARG A 1 152 ? 24.256 3.000 -19.658 1.00 48.97 152 ARG A O 1
ATOM 1170 N N . ALA A 1 153 ? 23.659 1.028 -18.754 1.00 51.59 153 ALA A N 1
ATOM 1171 C CA . ALA A 1 153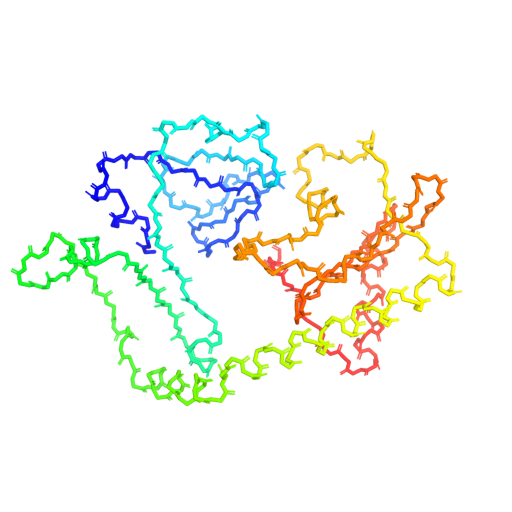 ? 23.028 1.513 -17.517 1.00 51.59 153 ALA A CA 1
ATOM 1172 C C . ALA A 1 153 ? 23.925 1.750 -16.258 1.00 51.59 153 ALA A C 1
ATOM 1174 O O . ALA A 1 153 ? 24.970 1.125 -16.099 1.00 51.59 153 ALA A O 1
ATOM 1175 N N . PHE A 1 154 ? 23.400 2.621 -15.365 1.00 41.84 154 PHE A N 1
ATOM 1176 C CA . PHE A 1 154 ? 23.530 2.852 -13.890 1.00 41.84 154 PHE A CA 1
ATOM 1177 C C . PHE A 1 154 ? 24.858 3.326 -13.204 1.00 41.84 154 PHE A C 1
ATOM 1179 O O . PHE A 1 154 ? 25.951 2.841 -13.489 1.00 41.84 154 PHE A O 1
ATOM 1186 N N . LYS A 1 155 ? 24.745 4.295 -12.256 1.00 37.66 155 LYS A N 1
ATOM 1187 C CA . LYS A 1 155 ? 25.805 5.114 -11.574 1.00 37.66 155 LYS A CA 1
ATOM 1188 C C . LYS A 1 155 ? 26.551 4.412 -10.402 1.00 37.66 155 LYS A C 1
ATOM 1190 O O . LYS A 1 155 ? 26.033 3.468 -9.822 1.00 37.66 155 LYS A O 1
ATOM 1195 N N . THR A 1 156 ? 27.756 4.899 -10.035 1.00 35.97 156 THR A N 1
ATOM 1196 C CA . THR A 1 156 ? 28.531 4.533 -8.814 1.00 35.97 156 THR A CA 1
ATOM 1197 C C . THR A 1 156 ? 28.113 5.364 -7.605 1.00 35.97 156 THR A C 1
ATOM 1199 O O . THR A 1 156 ? 27.734 6.523 -7.742 1.00 35.97 156 THR A O 1
ATOM 1202 N N . GLU A 1 157 ? 28.345 4.790 -6.422 1.00 35.72 157 GLU A N 1
ATOM 1203 C CA . GLU A 1 157 ? 28.105 5.287 -5.057 1.00 35.72 157 GLU A CA 1
ATOM 1204 C C . GLU A 1 157 ? 28.466 6.748 -4.716 1.00 35.72 157 GLU A C 1
ATOM 1206 O O . GLU A 1 157 ? 27.926 7.243 -3.726 1.00 35.72 157 GLU A O 1
ATOM 1211 N N . SER A 1 158 ? 29.350 7.438 -5.451 1.00 35.69 158 SER A N 1
ATOM 1212 C CA . SER A 1 158 ? 30.073 8.614 -4.924 1.00 35.69 158 SER A CA 1
ATOM 1213 C C . SER A 1 158 ? 29.457 9.995 -5.189 1.00 35.69 158 SER A C 1
ATOM 1215 O O . SER A 1 158 ? 29.993 10.979 -4.695 1.00 35.69 158 SER A O 1
ATOM 1217 N N . GLU A 1 159 ? 28.364 10.106 -5.949 1.00 37.50 159 GLU A N 1
ATOM 1218 C CA . GLU A 1 159 ? 27.797 11.415 -6.352 1.00 37.50 159 GLU A CA 1
ATOM 1219 C C . GLU A 1 159 ? 26.264 11.502 -6.256 1.00 37.50 159 GLU A C 1
ATOM 1221 O O . GLU A 1 159 ? 25.645 12.379 -6.856 1.00 37.50 159 GLU A O 1
ATOM 1226 N N . LEU A 1 160 ? 25.624 10.560 -5.571 1.00 39.66 160 LEU A N 1
ATOM 1227 C CA . LEU A 1 160 ? 24.186 10.606 -5.310 1.00 39.66 160 LEU A CA 1
ATOM 1228 C C . LEU A 1 160 ? 23.990 10.948 -3.842 1.00 39.66 160 LEU A C 1
ATOM 1230 O O . LEU A 1 160 ? 24.624 10.320 -2.989 1.00 39.66 160 LEU A O 1
ATOM 1234 N N . ASP A 1 161 ? 23.124 11.929 -3.576 1.00 39.88 161 ASP A N 1
ATOM 1235 C CA . ASP A 1 161 ? 22.696 12.288 -2.227 1.00 39.88 161 ASP A CA 1
ATOM 1236 C C . ASP A 1 161 ? 22.383 10.997 -1.446 1.00 39.88 161 ASP A C 1
ATOM 1238 O O . ASP A 1 161 ? 21.542 10.205 -1.893 1.00 39.88 161 ASP A O 1
ATOM 1242 N N . PRO A 1 162 ? 23.074 10.725 -0.324 1.00 40.50 162 PRO A N 1
ATOM 1243 C CA . PRO A 1 162 ? 22.831 9.538 0.488 1.00 40.50 162 PRO A CA 1
ATOM 1244 C C . PRO A 1 162 ? 21.387 9.431 1.012 1.00 40.50 162 PRO A C 1
ATOM 1246 O O . PRO A 1 162 ? 21.020 8.361 1.495 1.00 40.50 162 PRO A O 1
ATOM 1249 N N . LEU A 1 163 ? 20.580 10.492 0.894 1.00 41.00 163 LEU A N 1
ATOM 1250 C CA . LEU A 1 163 ? 19.157 10.540 1.241 1.00 41.00 163 LEU A CA 1
ATOM 1251 C C . LEU A 1 163 ? 18.211 10.249 0.060 1.00 41.00 163 LEU A C 1
ATOM 1253 O O . LEU A 1 163 ? 16.995 10.215 0.253 1.00 41.00 163 LEU A O 1
ATOM 1257 N N . SER A 1 164 ? 18.725 10.037 -1.160 1.00 41.81 164 SER A N 1
ATOM 1258 C CA . SER A 1 164 ? 17.875 9.848 -2.339 1.00 41.81 164 SER A CA 1
ATOM 1259 C C . SER A 1 164 ? 17.233 8.446 -2.373 1.00 41.81 164 SER A C 1
ATOM 1261 O O . SER A 1 164 ? 17.954 7.449 -2.504 1.00 41.81 164 SER A O 1
ATOM 1263 N N . PRO A 1 165 ? 15.889 8.328 -2.337 1.00 39.22 165 PRO A N 1
ATOM 1264 C CA . PRO A 1 165 ? 15.178 7.045 -2.467 1.00 39.22 165 PRO A CA 1
ATOM 1265 C C . PRO A 1 165 ? 15.494 6.286 -3.755 1.00 39.22 165 PRO A C 1
ATOM 1267 O O . PRO A 1 165 ? 15.479 5.055 -3.769 1.00 39.22 165 PRO A O 1
ATOM 1270 N N . LEU A 1 166 ? 15.819 7.018 -4.824 1.00 38.69 166 LEU A N 1
ATOM 1271 C CA . LEU A 1 166 ? 16.167 6.467 -6.134 1.00 38.69 166 LEU A CA 1
ATOM 1272 C C . LEU A 1 166 ? 17.386 5.539 -6.066 1.00 38.69 166 LEU A C 1
ATOM 1274 O O . LEU A 1 166 ? 17.475 4.593 -6.842 1.00 38.69 166 LEU A O 1
ATOM 1278 N N . LYS A 1 167 ? 18.300 5.752 -5.107 1.00 36.62 167 LYS A N 1
ATOM 1279 C CA . LYS A 1 167 ? 19.511 4.935 -4.945 1.00 36.62 167 LYS A CA 1
ATOM 1280 C C . LYS A 1 167 ? 19.191 3.470 -4.606 1.00 36.62 167 LYS A C 1
ATOM 1282 O O . LYS A 1 167 ? 19.910 2.576 -5.033 1.00 36.62 167 LYS A O 1
ATOM 1287 N N . LYS A 1 168 ? 18.095 3.201 -3.888 1.00 41.06 168 LYS A N 1
ATOM 1288 C CA . LYS A 1 168 ? 17.826 1.877 -3.292 1.00 41.06 168 LYS A CA 1
ATOM 1289 C C . LYS A 1 168 ? 16.881 0.976 -4.084 1.00 41.06 168 LYS A C 1
ATOM 1291 O O . LYS A 1 168 ? 16.994 -0.240 -3.957 1.00 41.06 168 LYS A O 1
ATOM 1296 N N . GLU A 1 169 ? 16.016 1.534 -4.933 1.00 40.50 169 GLU A N 1
ATOM 1297 C CA . GLU A 1 169 ? 15.307 0.741 -5.956 1.00 40.50 169 GLU A CA 1
ATOM 1298 C C . GLU A 1 169 ? 16.241 0.308 -7.100 1.00 40.50 169 GLU A C 1
ATOM 1300 O O . GLU A 1 169 ? 16.024 -0.736 -7.710 1.00 40.50 169 GLU A O 1
ATOM 1305 N N . LEU A 1 170 ? 17.283 1.099 -7.390 1.00 38.28 170 LEU A N 1
ATOM 1306 C CA . LEU A 1 170 ? 18.257 0.811 -8.447 1.00 38.28 170 LEU A CA 1
ATOM 1307 C C . LEU A 1 170 ? 19.249 -0.300 -8.078 1.00 38.28 170 LEU A C 1
ATOM 1309 O O . LEU A 1 170 ? 19.647 -1.077 -8.941 1.00 38.28 170 LEU A O 1
ATOM 1313 N N . GLU A 1 171 ? 19.700 -0.335 -6.821 1.00 36.44 171 GLU A N 1
ATOM 1314 C CA . GLU A 1 171 ? 20.783 -1.226 -6.378 1.00 36.44 171 GLU A CA 1
ATOM 1315 C C . GLU A 1 171 ? 20.298 -2.637 -6.017 1.00 36.44 171 GLU A C 1
ATOM 1317 O O . GLU A 1 171 ? 21.101 -3.571 -5.990 1.00 36.44 171 GLU A O 1
ATOM 1322 N N . ARG A 1 172 ? 18.997 -2.817 -5.754 1.00 38.34 172 ARG A N 1
ATOM 1323 C CA . ARG A 1 172 ? 18.391 -4.127 -5.491 1.00 38.34 172 ARG A CA 1
ATOM 1324 C C . ARG A 1 172 ? 17.021 -4.193 -6.165 1.00 38.34 172 ARG A C 1
ATOM 1326 O O . ARG A 1 172 ? 16.108 -3.522 -5.676 1.00 38.34 172 ARG A O 1
ATOM 1333 N N . PRO A 1 173 ? 16.838 -4.975 -7.251 1.00 38.81 173 PRO A N 1
ATOM 1334 C CA . PRO A 1 173 ? 15.490 -5.287 -7.711 1.00 38.81 173 PRO A CA 1
ATOM 1335 C C . PRO A 1 173 ? 14.685 -5.825 -6.523 1.00 38.81 173 PRO A C 1
ATOM 1337 O O . PRO A 1 173 ? 15.243 -6.438 -5.613 1.00 38.81 173 PRO A O 1
ATOM 1340 N N . PHE A 1 174 ? 13.383 -5.554 -6.489 1.00 36.12 174 PHE A N 1
ATOM 1341 C CA . PHE A 1 174 ? 12.513 -6.099 -5.453 1.00 36.12 174 PHE A CA 1
ATOM 1342 C C . PHE A 1 174 ? 12.600 -7.632 -5.496 1.00 36.12 174 PHE A C 1
ATOM 1344 O O . PHE A 1 174 ? 12.034 -8.266 -6.381 1.00 36.12 174 PHE A O 1
ATOM 1351 N N . GLU A 1 175 ? 13.328 -8.234 -4.555 1.00 32.81 175 GLU A N 1
ATOM 1352 C CA . GLU A 1 175 ? 13.420 -9.697 -4.453 1.00 32.81 175 GLU A CA 1
ATOM 1353 C C . GLU A 1 175 ? 12.155 -10.296 -3.814 1.00 32.81 175 GLU A C 1
ATOM 1355 O O . GLU A 1 175 ? 11.915 -11.494 -3.913 1.00 32.81 175 GLU A O 1
ATOM 1360 N N . GLY A 1 176 ? 11.293 -9.461 -3.217 1.00 30.70 176 GLY A N 1
ATOM 1361 C CA . GLY A 1 176 ? 10.104 -9.900 -2.492 1.00 30.70 176 GLY A CA 1
ATOM 1362 C C . GLY A 1 176 ? 10.430 -10.814 -1.307 1.00 30.70 176 GLY A C 1
ATOM 1363 O O . GLY A 1 176 ? 11.580 -11.113 -1.004 1.00 30.70 176 GLY A O 1
ATOM 1364 N N . ILE A 1 177 ? 9.391 -11.264 -0.604 1.00 28.97 177 ILE A N 1
ATOM 1365 C CA . ILE A 1 177 ? 9.497 -12.495 0.182 1.00 28.97 177 ILE A CA 1
ATOM 1366 C C . ILE A 1 177 ? 9.209 -13.609 -0.815 1.00 28.97 177 ILE A C 1
ATOM 1368 O O . ILE A 1 177 ? 8.052 -13.824 -1.174 1.00 28.97 177 ILE A O 1
ATOM 1372 N N . VAL A 1 178 ? 10.256 -14.269 -1.295 1.00 31.53 178 VAL A N 1
ATOM 1373 C CA . VAL A 1 178 ? 10.126 -15.523 -2.031 1.00 31.53 178 VAL A CA 1
ATOM 1374 C C . VAL A 1 178 ? 9.659 -16.582 -1.024 1.00 31.53 178 VAL A C 1
ATOM 1376 O O . VAL A 1 178 ? 10.367 -16.805 -0.041 1.00 31.53 178 VAL A O 1
ATOM 1379 N N . PRO A 1 179 ? 8.480 -17.209 -1.191 1.00 28.86 179 PRO A N 1
ATOM 1380 C CA . PRO A 1 179 ? 8.118 -18.372 -0.386 1.00 28.86 179 PRO A CA 1
ATOM 1381 C C . PRO A 1 179 ? 9.204 -19.435 -0.561 1.00 28.86 179 PRO A C 1
ATOM 1383 O O . PRO A 1 179 ? 9.618 -19.682 -1.697 1.00 28.86 179 PRO A O 1
ATOM 1386 N N . ASP A 1 180 ? 9.676 -20.028 0.538 1.00 28.06 180 ASP A N 1
ATOM 1387 C CA . ASP A 1 180 ? 10.749 -21.029 0.525 1.00 28.06 180 ASP A CA 1
ATOM 1388 C C . ASP A 1 180 ? 10.548 -22.037 -0.625 1.00 28.06 180 ASP A C 1
ATOM 1390 O O . ASP A 1 180 ? 9.592 -22.812 -0.627 1.00 28.06 180 ASP A O 1
ATOM 1394 N N . GLY A 1 181 ? 11.437 -21.994 -1.627 1.00 32.69 181 GLY A N 1
ATOM 1395 C CA . GLY A 1 181 ? 11.468 -22.945 -2.746 1.00 32.69 181 GLY A CA 1
ATOM 1396 C C . GLY A 1 181 ? 11.239 -22.385 -4.156 1.00 32.69 181 GLY A C 1
ATOM 1397 O O . GLY A 1 181 ? 11.550 -23.090 -5.114 1.00 32.69 181 GLY A O 1
ATOM 1398 N N . ALA A 1 182 ? 10.780 -21.142 -4.334 1.00 31.78 182 ALA A N 1
ATOM 1399 C CA . ALA A 1 182 ? 10.593 -20.558 -5.670 1.00 31.78 182 ALA A CA 1
ATOM 1400 C C . ALA A 1 182 ? 11.767 -19.647 -6.067 1.00 31.78 182 ALA A C 1
ATOM 1402 O O . ALA A 1 182 ? 11.655 -18.429 -6.025 1.00 31.78 182 ALA A O 1
ATOM 1403 N N . ALA A 1 183 ? 12.915 -20.211 -6.452 1.00 32.97 183 ALA A N 1
ATOM 1404 C CA . ALA A 1 183 ? 14.001 -19.403 -7.013 1.00 32.97 183 ALA A CA 1
ATOM 1405 C C . ALA A 1 183 ? 13.452 -18.502 -8.137 1.00 32.97 183 ALA A C 1
ATOM 1407 O O . ALA A 1 183 ? 12.855 -19.005 -9.090 1.00 32.97 183 ALA A O 1
ATOM 1408 N N . ALA A 1 184 ? 13.635 -17.180 -8.024 1.00 36.81 184 ALA A N 1
ATOM 1409 C CA . ALA A 1 184 ? 13.333 -16.243 -9.099 1.00 36.81 184 ALA A CA 1
ATOM 1410 C C . ALA A 1 184 ? 14.218 -16.612 -10.296 1.00 36.81 184 ALA A C 1
ATOM 1412 O O . ALA A 1 184 ? 15.388 -16.241 -10.364 1.00 36.81 184 ALA A O 1
ATOM 1413 N N . ALA A 1 185 ? 13.680 -17.422 -11.207 1.00 34.94 185 ALA A N 1
ATOM 1414 C CA . ALA A 1 185 ? 14.467 -18.129 -12.210 1.00 34.94 185 ALA A CA 1
ATOM 1415 C C . ALA A 1 185 ? 15.071 -17.220 -13.293 1.00 34.94 185 ALA A C 1
ATOM 1417 O O . ALA A 1 185 ? 15.770 -17.724 -14.159 1.00 34.94 185 ALA A O 1
ATOM 1418 N N . ASN A 1 186 ? 14.853 -15.902 -13.250 1.00 37.47 186 ASN A N 1
ATOM 1419 C CA . ASN A 1 186 ? 15.302 -14.972 -14.286 1.00 37.47 186 ASN A CA 1
ATOM 1420 C C . ASN A 1 186 ? 15.783 -13.625 -13.714 1.00 37.47 186 ASN A C 1
ATOM 1422 O O . ASN A 1 186 ? 15.386 -12.567 -14.195 1.00 37.47 186 ASN A O 1
ATOM 1426 N N . SER A 1 187 ? 16.655 -13.625 -12.700 1.00 36.81 187 SER A N 1
ATOM 1427 C CA . SER A 1 187 ? 17.425 -12.411 -12.404 1.00 36.81 187 SER A CA 1
ATOM 1428 C C . SER A 1 187 ? 18.476 -12.209 -13.500 1.00 36.81 187 SER A C 1
ATOM 1430 O O . SER A 1 187 ? 19.485 -12.912 -13.585 1.00 36.81 187 SER A O 1
ATOM 1432 N N . VAL A 1 188 ? 18.227 -11.252 -14.395 1.00 34.50 188 VAL A N 1
ATOM 1433 C CA . VAL A 1 188 ? 19.232 -10.797 -15.359 1.00 34.50 188 VAL A CA 1
ATOM 1434 C C . VAL A 1 188 ? 20.445 -10.308 -14.562 1.00 34.50 188 VAL A C 1
ATOM 1436 O O . VAL A 1 188 ? 20.359 -9.324 -13.828 1.00 34.50 188 VAL A O 1
ATOM 1439 N N . LYS A 1 189 ? 21.585 -11.006 -14.672 1.00 34.28 189 LYS A N 1
ATOM 1440 C CA . LYS A 1 189 ? 22.853 -10.560 -14.076 1.00 34.28 189 LYS A CA 1
ATOM 1441 C C . LYS A 1 189 ? 23.227 -9.203 -14.671 1.00 34.28 189 LYS A C 1
ATOM 1443 O O . LYS A 1 189 ? 23.580 -9.119 -15.847 1.00 34.28 189 LYS A O 1
ATOM 1448 N N . LEU A 1 190 ? 23.159 -8.155 -13.853 1.00 37.16 190 LEU A N 1
ATOM 1449 C CA . LEU A 1 190 ? 23.555 -6.808 -14.257 1.00 37.16 190 LEU A CA 1
ATOM 1450 C C . LEU A 1 190 ? 25.079 -6.756 -14.530 1.00 37.16 190 LEU A C 1
ATOM 1452 O O . LEU A 1 190 ? 25.856 -7.307 -13.745 1.00 37.16 190 LEU A O 1
ATOM 1456 N N . PRO A 1 191 ? 25.524 -6.130 -15.638 1.00 34.41 191 PRO A N 1
ATOM 1457 C CA . PRO A 1 191 ? 26.938 -6.029 -16.007 1.00 34.41 191 PRO A CA 1
ATOM 1458 C C . PRO A 1 191 ? 27.736 -5.023 -15.146 1.00 34.41 191 PRO A C 1
ATOM 1460 O O . PRO A 1 191 ? 27.180 -4.228 -14.392 1.00 34.41 191 PRO A O 1
ATOM 1463 N N . SER A 1 192 ? 29.069 -5.080 -15.252 1.00 38.38 192 SER A N 1
ATOM 1464 C CA . SER A 1 192 ? 30.050 -4.394 -14.392 1.00 38.38 192 SER A CA 1
ATOM 1465 C C . SER A 1 192 ? 30.160 -2.861 -14.548 1.00 38.38 192 SER A C 1
ATOM 1467 O O . SER A 1 192 ? 29.841 -2.270 -15.575 1.00 38.38 192 SER A O 1
ATOM 1469 N N . ARG A 1 193 ? 30.725 -2.249 -13.498 1.00 38.06 193 ARG A N 1
ATOM 1470 C CA . ARG A 1 193 ? 30.624 -0.868 -12.978 1.00 38.06 193 ARG A CA 1
ATOM 1471 C C . ARG A 1 193 ? 31.170 0.313 -13.823 1.00 38.06 193 ARG A C 1
ATOM 1473 O O . ARG A 1 193 ? 31.094 1.428 -13.320 1.00 38.06 193 ARG A O 1
ATOM 1480 N N . GLU A 1 194 ? 31.706 0.163 -15.038 1.00 33.25 194 GLU A N 1
ATOM 1481 C CA . GLU A 1 194 ? 32.634 1.187 -15.597 1.00 33.25 194 GLU A CA 1
ATOM 1482 C C . GLU A 1 194 ? 32.272 1.915 -16.914 1.00 33.25 194 GLU A C 1
ATOM 1484 O O . GLU A 1 194 ? 33.092 2.684 -17.405 1.00 33.25 194 GLU A O 1
ATOM 1489 N N . GLN A 1 195 ? 31.070 1.801 -17.493 1.00 38.78 195 GLN A N 1
ATOM 1490 C CA . GLN A 1 195 ? 30.732 2.538 -18.739 1.00 38.78 195 GLN A CA 1
ATOM 1491 C C . GLN A 1 195 ? 29.250 2.970 -18.750 1.00 38.78 195 GLN A C 1
ATOM 1493 O O . GLN A 1 195 ? 28.381 2.104 -18.746 1.00 38.78 195 GLN A O 1
ATOM 1498 N N . ARG A 1 196 ? 28.935 4.283 -18.693 1.00 50.44 196 ARG A N 1
ATOM 1499 C CA . ARG A 1 196 ? 27.623 4.788 -18.200 1.00 50.44 196 ARG A CA 1
ATOM 1500 C C . ARG A 1 196 ? 26.978 5.911 -19.021 1.00 50.44 196 ARG A C 1
ATOM 1502 O O . ARG A 1 196 ? 27.674 6.847 -19.394 1.00 50.44 196 ARG A O 1
ATOM 1509 N N . ASN A 1 197 ? 25.649 5.852 -19.193 1.00 44.56 197 ASN A N 1
ATOM 1510 C CA . ASN A 1 197 ? 24.808 6.808 -19.939 1.00 44.56 197 ASN A CA 1
ATOM 1511 C C . ASN A 1 197 ? 23.444 7.111 -19.231 1.00 44.56 197 ASN A C 1
ATOM 1513 O O . ASN A 1 197 ? 23.151 6.488 -18.209 1.00 44.56 197 ASN A O 1
ATOM 1517 N N . PRO A 1 198 ? 22.627 8.087 -19.712 1.00 48.38 198 PRO A N 1
ATOM 1518 C CA . PRO A 1 198 ? 21.703 8.890 -18.887 1.00 48.38 198 PRO A CA 1
ATOM 1519 C C . PRO A 1 198 ? 20.279 8.360 -18.616 1.00 48.38 198 PRO A C 1
ATOM 1521 O O . PRO A 1 198 ? 19.566 9.044 -17.903 1.00 48.38 198 PRO A O 1
ATOM 1524 N N . ASN A 1 199 ? 19.824 7.194 -19.094 1.00 52.28 199 ASN A N 1
ATOM 1525 C CA . ASN A 1 199 ? 18.438 6.712 -18.864 1.00 52.28 199 ASN A CA 1
ATOM 1526 C C . ASN A 1 199 ? 18.399 5.213 -18.502 1.00 52.28 199 ASN A C 1
ATOM 1528 O O . ASN A 1 199 ? 19.263 4.457 -18.947 1.00 52.28 199 ASN A O 1
ATOM 1532 N N . GLY A 1 200 ? 17.401 4.765 -17.726 1.00 58.41 200 GLY A N 1
ATOM 1533 C CA . GLY A 1 200 ? 17.246 3.355 -17.334 1.00 58.41 200 GLY A CA 1
ATOM 1534 C C . GLY A 1 200 ? 15.818 2.967 -16.939 1.00 58.41 200 GLY A C 1
ATOM 1535 O O . GLY A 1 200 ? 14.994 3.822 -16.634 1.00 58.41 200 GLY A O 1
ATOM 1536 N N . ILE A 1 201 ? 15.503 1.669 -16.968 1.00 61.19 201 ILE A N 1
ATOM 1537 C CA . ILE A 1 201 ? 14.166 1.141 -16.643 1.00 61.19 201 ILE A CA 1
ATOM 1538 C C . ILE A 1 201 ? 14.300 -0.033 -15.676 1.00 61.19 201 ILE A C 1
ATOM 1540 O O . ILE A 1 201 ? 15.108 -0.940 -15.897 1.00 61.19 201 ILE A O 1
ATOM 1544 N N . THR A 1 202 ? 13.492 -0.006 -14.618 1.00 59.34 202 THR A N 1
ATOM 1545 C CA . THR A 1 202 ? 13.368 -1.078 -13.623 1.00 59.34 202 THR A CA 1
ATOM 1546 C C . THR A 1 202 ? 11.911 -1.522 -13.510 1.00 59.34 202 THR A C 1
ATOM 1548 O O . THR A 1 202 ? 11.000 -0.836 -13.972 1.00 59.34 202 THR A O 1
ATOM 1551 N N . GLY A 1 203 ? 11.664 -2.685 -12.915 1.00 57.44 203 GLY A N 1
ATOM 1552 C CA . GLY A 1 203 ? 10.309 -3.184 -12.732 1.00 57.44 203 GLY A CA 1
ATOM 1553 C C . GLY A 1 203 ? 10.267 -4.592 -12.159 1.00 57.44 203 GLY A C 1
ATOM 1554 O O . GLY A 1 203 ? 11.303 -5.235 -12.009 1.00 57.44 203 GLY A O 1
ATOM 1555 N N . GLN A 1 204 ? 9.061 -5.047 -11.835 1.00 56.50 204 GLN A N 1
ATOM 1556 C CA . GLN A 1 204 ? 8.769 -6.434 -11.492 1.00 56.50 204 GLN A CA 1
ATOM 1557 C C . GLN A 1 204 ? 7.348 -6.766 -11.937 1.00 56.50 204 GLN A C 1
ATOM 1559 O O . GLN A 1 204 ? 6.390 -6.092 -11.540 1.00 56.50 204 GLN A O 1
ATOM 1564 N N . GLY A 1 205 ? 7.210 -7.821 -12.738 1.00 65.75 205 GLY A N 1
ATOM 1565 C CA . GLY A 1 205 ? 5.914 -8.214 -13.271 1.00 65.75 205 GLY A CA 1
ATOM 1566 C C . GLY A 1 205 ? 5.272 -7.059 -14.042 1.00 65.75 205 GLY A C 1
ATOM 1567 O O . GLY A 1 205 ? 5.916 -6.418 -14.868 1.00 65.75 205 GLY A O 1
ATOM 1568 N N . SER A 1 206 ? 4.015 -6.734 -13.734 1.00 63.19 206 SER A N 1
ATOM 1569 C CA . SER A 1 206 ? 3.291 -5.640 -14.397 1.00 63.19 206 SER A CA 1
ATOM 1570 C C . SER A 1 206 ? 3.677 -4.231 -13.917 1.00 63.19 206 SER A C 1
ATOM 1572 O O . SER A 1 206 ? 3.103 -3.247 -14.388 1.00 63.19 206 SER A O 1
ATOM 1574 N N . MET A 1 207 ? 4.594 -4.096 -12.954 1.00 65.75 207 MET A N 1
ATOM 1575 C CA . MET A 1 207 ? 5.032 -2.805 -12.423 1.00 65.75 207 MET A CA 1
ATOM 1576 C C . MET A 1 207 ? 6.324 -2.359 -13.106 1.00 65.75 207 MET A C 1
ATOM 1578 O O . MET A 1 207 ? 7.350 -3.013 -12.957 1.00 65.75 207 MET A O 1
ATOM 1582 N N . LEU A 1 208 ? 6.286 -1.219 -13.800 1.00 64.88 208 LEU A N 1
ATOM 1583 C CA . LEU A 1 208 ? 7.432 -0.640 -14.506 1.00 64.88 208 LEU A CA 1
ATOM 1584 C C . LEU A 1 208 ? 7.706 0.784 -14.020 1.00 64.88 208 LEU A C 1
ATOM 1586 O O . LEU A 1 208 ? 6.778 1.583 -13.888 1.00 64.88 208 LEU A O 1
ATOM 1590 N N . ASN A 1 209 ? 8.982 1.099 -13.813 1.00 66.25 209 ASN A N 1
ATOM 1591 C CA . ASN A 1 209 ? 9.489 2.421 -13.468 1.00 66.25 209 ASN A CA 1
ATOM 1592 C C . ASN A 1 209 ? 10.516 2.861 -14.521 1.00 66.25 209 ASN A C 1
ATOM 1594 O O . ASN A 1 209 ? 11.442 2.120 -14.858 1.00 66.25 209 ASN A O 1
ATOM 1598 N N . ILE A 1 210 ? 10.356 4.085 -15.024 1.00 70.50 210 ILE A N 1
ATOM 1599 C CA . ILE A 1 210 ? 11.280 4.710 -15.975 1.00 70.50 210 ILE A CA 1
ATOM 1600 C C . ILE A 1 210 ? 12.058 5.788 -15.238 1.00 70.50 210 ILE A C 1
ATOM 1602 O O . ILE A 1 210 ? 11.469 6.651 -14.586 1.00 70.50 210 ILE A O 1
ATOM 1606 N N . HIS A 1 211 ? 13.375 5.741 -15.374 1.00 66.31 211 HIS A N 1
ATOM 1607 C CA . HIS A 1 211 ? 14.300 6.629 -14.695 1.00 66.31 211 HIS A CA 1
ATOM 1608 C C . HIS A 1 211 ? 15.124 7.418 -15.708 1.00 66.31 211 HIS A C 1
ATOM 1610 O O . HIS A 1 211 ? 15.619 6.876 -16.701 1.00 66.31 211 HIS A O 1
ATOM 1616 N N . PHE A 1 212 ? 15.302 8.699 -15.412 1.00 62.53 212 PHE A N 1
ATOM 1617 C CA . PHE A 1 212 ? 16.137 9.629 -16.163 1.00 62.53 212 PHE A CA 1
ATOM 1618 C C . PHE A 1 212 ? 17.280 10.074 -15.247 1.00 62.53 212 PHE A C 1
ATOM 1620 O O . PHE A 1 212 ? 17.094 10.188 -14.038 1.00 62.53 212 PHE A O 1
ATOM 1627 N N . TYR A 1 213 ? 18.466 10.300 -15.800 1.00 56.38 213 TYR A N 1
ATOM 1628 C CA . TYR A 1 213 ? 19.679 10.614 -15.048 1.00 56.38 213 TYR A CA 1
ATOM 1629 C C . TYR A 1 213 ? 20.512 11.698 -15.740 1.00 56.38 213 TYR A C 1
ATOM 1631 O O . TYR A 1 213 ? 20.431 11.935 -16.947 1.00 56.38 213 TYR A O 1
ATOM 1639 N N . GLY A 1 214 ? 21.405 12.311 -14.962 1.00 55.09 214 GLY A N 1
ATOM 1640 C CA . GLY A 1 214 ? 22.382 13.281 -15.451 1.00 55.09 214 GLY A CA 1
ATOM 1641 C C . GLY A 1 214 ? 21.892 14.732 -15.381 1.00 55.09 214 GLY A C 1
ATOM 1642 O O . GLY A 1 214 ? 20.767 14.999 -14.969 1.00 55.09 214 GLY A O 1
ATOM 1643 N N . PRO A 1 215 ? 22.734 15.698 -15.782 1.00 53.41 215 PRO A N 1
ATOM 1644 C CA . PRO A 1 215 ? 22.461 17.130 -15.605 1.00 53.41 215 PRO A CA 1
ATOM 1645 C C . PRO A 1 215 ? 21.220 17.628 -16.365 1.00 53.41 215 PRO A C 1
ATOM 1647 O O . PRO A 1 215 ? 20.714 18.708 -16.079 1.00 53.41 215 PRO A O 1
ATOM 1650 N N . SER A 1 216 ? 20.719 16.844 -17.323 1.00 60.78 216 SER A N 1
ATOM 1651 C CA . SER A 1 216 ? 19.543 17.161 -18.138 1.00 60.78 216 SER A CA 1
ATOM 1652 C C . SER A 1 216 ? 18.337 16.268 -17.829 1.00 60.78 216 SER A C 1
ATOM 1654 O O . SER A 1 216 ? 17.431 16.191 -18.652 1.00 60.78 216 SER A O 1
ATOM 1656 N N . GLU A 1 217 ? 18.301 15.600 -16.671 1.00 60.25 217 GLU A N 1
ATOM 1657 C CA . GLU A 1 217 ? 17.218 14.691 -16.253 1.00 60.25 217 GLU A CA 1
ATOM 1658 C C . GLU A 1 217 ? 15.819 15.270 -16.505 1.00 60.25 217 GLU A C 1
ATOM 1660 O O . GLU A 1 217 ? 14.999 14.649 -17.178 1.00 60.25 217 GLU A O 1
ATOM 1665 N N . ASN A 1 218 ? 15.561 16.491 -16.028 1.00 60.34 218 ASN A N 1
ATOM 1666 C CA . ASN A 1 218 ? 14.256 17.142 -16.172 1.00 60.34 218 ASN A CA 1
ATOM 1667 C C . ASN A 1 218 ? 13.869 17.373 -17.639 1.00 60.34 218 ASN A C 1
ATOM 1669 O O . ASN A 1 218 ? 12.698 17.254 -17.995 1.00 60.34 218 ASN A O 1
ATOM 1673 N N . ILE A 1 219 ? 14.853 17.670 -18.493 1.00 70.25 219 ILE A N 1
ATOM 1674 C CA . ILE A 1 219 ? 14.645 17.874 -19.930 1.00 70.25 219 ILE A CA 1
ATOM 1675 C C . ILE A 1 219 ? 14.330 16.534 -20.593 1.00 70.25 219 ILE A C 1
ATOM 1677 O O . ILE A 1 219 ? 13.360 16.442 -21.339 1.00 70.25 219 ILE A O 1
ATOM 1681 N N . TRP A 1 220 ? 15.093 15.481 -20.290 1.00 69.00 220 TRP A N 1
ATOM 1682 C CA . TRP A 1 220 ? 14.8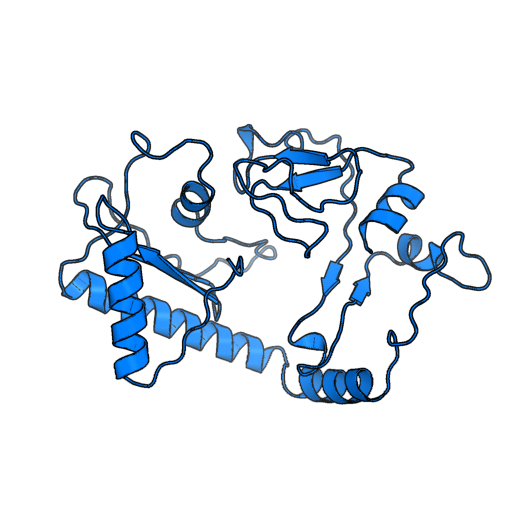42 14.143 -20.827 1.00 69.00 220 TRP A CA 1
ATOM 1683 C C . TRP A 1 220 ? 13.490 13.590 -20.399 1.00 69.00 220 TRP A C 1
ATOM 1685 O O . TRP A 1 220 ? 12.754 13.067 -21.233 1.00 69.00 220 TRP A O 1
ATOM 1695 N N . LYS A 1 221 ? 13.133 13.775 -19.125 1.00 72.25 221 LYS A N 1
ATOM 1696 C CA . LYS A 1 221 ? 11.820 13.422 -18.597 1.00 72.25 221 LYS A CA 1
ATOM 1697 C C . LYS A 1 221 ? 10.727 14.155 -19.374 1.00 72.25 221 LYS A C 1
ATOM 1699 O O . LYS A 1 221 ? 9.826 13.505 -19.893 1.00 72.25 221 LYS A O 1
ATOM 1704 N N . ALA A 1 222 ? 10.815 15.481 -19.510 1.00 75.25 222 ALA A N 1
ATOM 1705 C CA . ALA A 1 222 ? 9.829 16.272 -20.249 1.00 75.25 222 ALA A CA 1
ATOM 1706 C C . ALA A 1 222 ? 9.712 15.844 -21.722 1.00 75.25 222 ALA A C 1
ATOM 1708 O O . ALA A 1 222 ? 8.605 15.625 -22.210 1.00 75.25 222 ALA A O 1
ATOM 1709 N N . LEU A 1 223 ? 10.840 15.660 -22.416 1.00 79.44 223 LEU A N 1
ATOM 1710 C CA . LEU A 1 223 ? 10.864 15.202 -23.807 1.00 79.44 223 LEU A CA 1
ATOM 1711 C C . LEU A 1 223 ? 10.226 13.822 -23.965 1.00 79.44 223 LEU A C 1
ATOM 1713 O O . LEU A 1 223 ? 9.444 13.622 -24.888 1.00 79.44 223 LEU A O 1
ATOM 1717 N N . PHE A 1 224 ? 10.513 12.890 -23.056 1.00 80.81 224 PHE A N 1
ATOM 1718 C CA . PHE A 1 224 ? 9.884 11.574 -23.055 1.00 80.81 224 PHE A CA 1
ATOM 1719 C C . PHE A 1 224 ? 8.364 11.677 -22.893 1.00 80.81 224 PHE A C 1
ATOM 1721 O O . PHE A 1 224 ? 7.630 11.063 -23.662 1.00 80.81 224 PHE A O 1
ATOM 1728 N N . TRP A 1 225 ? 7.879 12.490 -21.948 1.00 80.19 225 TRP A N 1
ATOM 1729 C CA . TRP A 1 225 ? 6.443 12.710 -21.757 1.00 80.19 225 TRP A CA 1
ATOM 1730 C C . TRP A 1 225 ? 5.770 13.276 -2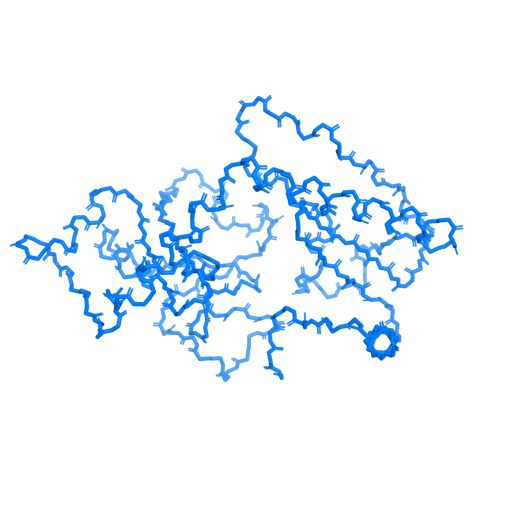3.006 1.00 80.19 225 TRP A C 1
ATOM 1732 O O . TRP A 1 225 ? 4.755 12.738 -23.444 1.00 80.19 225 TRP A O 1
ATOM 1742 N N . HIS A 1 226 ? 6.343 14.322 -23.603 1.00 81.31 226 HIS A N 1
ATOM 1743 C CA . HIS A 1 226 ? 5.809 14.913 -24.829 1.00 81.31 226 HIS A CA 1
ATOM 1744 C C . HIS A 1 226 ? 5.825 13.921 -25.992 1.00 81.31 226 HIS A C 1
ATOM 1746 O O . HIS A 1 226 ? 4.820 13.770 -26.675 1.00 81.31 226 HIS A O 1
ATOM 1752 N N . HIS A 1 227 ? 6.912 13.168 -26.152 1.00 84.00 227 HIS A N 1
ATOM 1753 C CA . HIS A 1 227 ? 7.015 12.153 -27.192 1.00 84.00 227 HIS A CA 1
ATOM 1754 C C . HIS A 1 227 ? 5.960 11.047 -27.038 1.00 84.00 227 HIS A C 1
ATOM 1756 O O . HIS A 1 227 ? 5.343 10.649 -28.023 1.00 84.00 227 HIS A O 1
ATOM 1762 N N . MET A 1 228 ? 5.712 10.569 -25.815 1.00 83.94 228 MET A N 1
ATOM 1763 C CA . MET A 1 228 ? 4.657 9.585 -25.548 1.00 83.94 228 MET A CA 1
ATOM 1764 C C . MET A 1 228 ? 3.271 10.152 -25.880 1.00 83.94 228 MET A C 1
ATOM 1766 O O . MET A 1 228 ? 2.483 9.481 -26.546 1.00 83.94 228 MET A O 1
ATOM 1770 N N . LEU A 1 229 ? 2.997 11.402 -25.490 1.00 83.88 229 LEU A N 1
ATOM 1771 C CA . LEU A 1 229 ? 1.736 12.083 -25.800 1.00 83.88 229 LEU A CA 1
ATOM 1772 C C . LEU A 1 229 ? 1.520 12.262 -27.307 1.00 83.88 229 LEU A C 1
ATOM 1774 O O . LEU A 1 229 ? 0.422 11.987 -27.787 1.00 83.88 229 LEU A O 1
ATOM 1778 N N . ASP A 1 230 ? 2.558 12.641 -28.055 1.00 90.38 230 ASP A N 1
ATOM 1779 C CA . ASP A 1 230 ? 2.500 12.780 -29.517 1.00 90.38 230 ASP A CA 1
ATOM 1780 C C . ASP A 1 230 ? 2.172 11.449 -30.216 1.00 90.38 230 ASP A C 1
ATOM 1782 O O . ASP A 1 230 ? 1.570 11.437 -31.288 1.00 90.38 230 ASP A O 1
ATOM 1786 N N . HIS A 1 231 ? 2.510 10.318 -29.589 1.00 89.50 231 HIS A N 1
ATOM 1787 C CA . HIS A 1 231 ? 2.173 8.972 -30.066 1.00 89.50 231 HIS A CA 1
ATOM 1788 C C . HIS A 1 231 ? 0.849 8.441 -29.491 1.00 89.50 231 HIS A C 1
ATOM 1790 O O . HIS A 1 231 ? 0.541 7.257 -29.629 1.00 89.50 231 HIS A O 1
ATOM 1796 N N . GLY A 1 232 ? 0.055 9.298 -28.841 1.00 84.75 232 GLY A N 1
ATOM 1797 C CA . GLY A 1 232 ? -1.233 8.931 -28.248 1.00 84.75 232 GLY A CA 1
ATOM 1798 C C . GLY A 1 232 ? -1.117 8.060 -26.995 1.00 84.75 232 GLY A C 1
ATOM 1799 O O . GLY A 1 232 ? -2.101 7.452 -26.576 1.00 84.75 232 GLY A O 1
ATOM 1800 N N . ILE A 1 233 ? 0.069 7.983 -26.386 1.00 80.88 233 ILE A N 1
ATOM 1801 C CA . ILE A 1 233 ? 0.317 7.216 -25.167 1.00 80.88 233 ILE A CA 1
ATOM 1802 C C . ILE A 1 233 ? 0.188 8.158 -23.969 1.00 80.88 233 ILE A C 1
ATOM 1804 O O . ILE A 1 233 ? 1.107 8.894 -23.606 1.00 80.88 233 ILE A O 1
ATOM 1808 N N . CYS A 1 234 ? -0.971 8.115 -23.317 1.00 72.44 234 CYS A N 1
ATOM 1809 C CA . CYS A 1 234 ? -1.189 8.821 -22.062 1.00 72.44 234 CYS A CA 1
ATOM 1810 C C . CYS A 1 234 ? -0.594 8.015 -20.906 1.00 72.44 234 CYS A C 1
ATOM 1812 O O . CYS A 1 234 ? -1.176 7.041 -20.431 1.00 72.44 234 CYS A O 1
ATOM 1814 N N . LEU A 1 235 ? 0.575 8.436 -20.443 1.00 68.56 235 LEU A N 1
ATOM 1815 C CA . LEU A 1 235 ? 1.172 7.934 -19.215 1.00 68.56 235 LEU A CA 1
ATOM 1816 C C . LEU A 1 235 ? 0.702 8.808 -18.032 1.00 68.56 235 LEU A C 1
ATOM 1818 O O . LEU A 1 235 ? 0.382 9.985 -18.201 1.00 68.56 235 LEU A O 1
ATOM 1822 N N . ALA A 1 236 ? 0.686 8.257 -16.821 1.00 53.69 236 ALA A N 1
ATOM 1823 C CA . ALA A 1 236 ? 0.457 9.021 -15.595 1.00 53.69 236 ALA A CA 1
ATOM 1824 C C . ALA A 1 236 ? 1.672 8.870 -14.680 1.00 53.69 236 ALA A C 1
ATOM 1826 O O . ALA A 1 236 ? 2.165 7.759 -14.477 1.00 53.69 236 ALA A O 1
ATOM 1827 N N . GLN A 1 237 ? 2.166 9.975 -14.120 1.00 52.44 237 GLN A N 1
ATOM 1828 C CA . GLN A 1 237 ? 3.235 9.905 -13.130 1.00 52.44 237 GLN A CA 1
ATOM 1829 C C . GLN A 1 237 ? 2.691 9.234 -11.860 1.00 52.44 237 GLN A C 1
ATOM 1831 O O . GLN A 1 237 ? 1.685 9.661 -11.290 1.00 52.44 237 GLN A O 1
ATOM 1836 N N . ARG A 1 238 ? 3.341 8.157 -11.408 1.00 47.84 238 ARG A N 1
ATOM 1837 C CA . ARG A 1 238 ? 3.002 7.511 -10.138 1.00 47.84 238 ARG A CA 1
ATOM 1838 C C . ARG A 1 238 ? 3.720 8.249 -9.007 1.00 47.84 238 ARG A C 1
ATOM 1840 O O . ARG A 1 238 ? 4.942 8.253 -8.963 1.00 47.84 238 ARG A O 1
ATOM 1847 N N . GLY A 1 239 ? 2.950 8.817 -8.079 1.00 41.16 239 GLY A N 1
ATOM 1848 C CA . GLY A 1 239 ? 3.478 9.502 -6.896 1.00 41.16 239 GLY A CA 1
ATOM 1849 C C . GLY A 1 239 ? 3.678 11.004 -7.111 1.00 41.16 239 GLY A C 1
ATOM 1850 O O . GLY A 1 239 ? 4.395 11.416 -8.018 1.00 41.16 239 GLY A O 1
ATOM 1851 N N . LEU A 1 240 ? 3.034 11.773 -6.225 1.00 28.19 240 LEU A N 1
ATOM 1852 C CA . LEU A 1 240 ? 3.063 13.233 -6.085 1.00 28.19 240 LEU A CA 1
ATOM 1853 C C . LEU A 1 240 ? 2.480 14.003 -7.281 1.00 28.19 240 LEU A C 1
ATOM 1855 O O . LEU A 1 240 ? 3.130 14.277 -8.285 1.00 28.19 240 LEU A O 1
ATOM 1859 N N . TRP A 1 241 ? 1.203 14.355 -7.124 1.00 23.17 241 TRP A N 1
ATOM 1860 C CA . TRP A 1 241 ? 0.645 15.543 -7.750 1.00 23.17 241 TRP A CA 1
ATOM 1861 C C . TRP A 1 241 ? 1.329 16.762 -7.123 1.00 23.17 241 TRP A C 1
ATOM 1863 O O . TRP A 1 241 ? 1.184 16.935 -5.915 1.00 23.17 241 TRP A O 1
ATOM 1873 N N . LEU A 1 242 ? 1.998 17.545 -7.980 1.00 27.06 242 LEU A N 1
ATOM 1874 C CA . LEU A 1 242 ? 2.635 18.855 -7.759 1.00 27.06 242 LEU A CA 1
ATOM 1875 C C . LEU A 1 242 ? 3.784 18.898 -6.739 1.00 27.06 242 LEU A C 1
ATOM 1877 O O . LEU A 1 242 ? 3.544 18.717 -5.529 1.00 27.06 242 LEU A O 1
#

Sequence (242 aa):
MAIAPAIEFTKRKKILALENGYHGGLLSFPMPLDPTNTNLPHDFILAPYNDVERNPLSRPDHNVLLQRSLSKWVGGSMTVGAFGGRKDIMSMFDLRTGALRHSGTFNNNVVTMAAGFCGLDVSDESEVERLNAMGEHLLQRIQALLVGDGMRAFKTESELDPLSPLKKELERPFEGIVPDGAAAANSVKLPSREQRNPNGITGQGSMLNIHFYGPSENIWKALFWHHMLDHGICLAQRGLWL

Foldseek 3Di:
DVVVLVCVVVVDQEDEDEAQDDPDQQDGHYPPDDPPRNHDPTNYDYFYPPDLPRDPPVDPPDDDDDKDKDAALLQLRDGAIDIGDDPVSVCLCVPPDHVDDDDDPCHPPPNSVVSNVVSVVVCDPVNQVVQQVVLVVVQVVVVVVCVVVVQADDADDPPDDPSDSVVNCVVDPCPDPDDPPDPPPDDDPRDDDPDHDFWDKGAGGNGIDTAGGDPCRVVVVVVVCVVCVVVVRDDDDDDDDD